Protein AF-A0A3S3LB77-F1 (afdb_monomer)

Secondary structure (DSSP, 8-state):
---B-HHHHHHTTT--HHHHHHHHT--HHHHHHHHTT----HHHHHHHHHHTTS-GGGGBSSPPSSHHHHHHS---HHHHHHHHHHHHHHHHHHHHHHHHHHHTTHHHHHHHHHHHTTSSSS-HHHHHHHHHHHHHHHHHHHHHHHHHHHHHTSTTHHHHHS-----HHHHHHHHHHHHHHHHHHHHHHHHHHHHHHHTTHHHHHHHHSPP-TTHHHHHHHHHHHHHHHHHHHHHHHHGGGHHHHHHHHHSTT-

Sequence (254 aa):
MNTTRIAELRSLRGWTQERLAEVSGVTVRTIQRLEAGNEVSLNTLARIGEALEVPVRELFVTVPDGDYGRSLSALDLAEVEGFSRAASVAWRRIALAVGMFTASPVPVVLLIAVADVGVIPVSVEVAVAVGVGLFLLICAGAGLCLVRASSHMAPYSAVRRHRLGADPA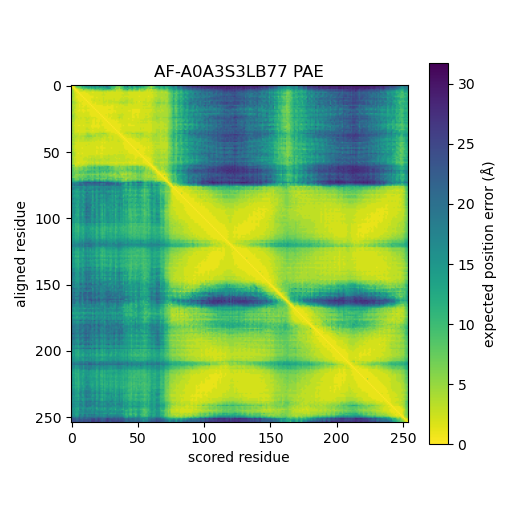AVQWVEHVKNAHARQRFASISLAVSVWVLSPLPLITAALLDPTPQQPLWIAAGAGFLLVAVAAGLFAVVRTASPAYVASKVARVG

Foldseek 3Di:
DFQFCLVVLCVVVVHDLVRLCVQLVHDSVVSVCVNVVHDDDPSSLQSSCLSSVAASVNRTPDQDDDPSSVVLLPVPLVVLVLLLVLLLQLLLLLLLLLLLLLLLQLQQLQLLLCQQLPVDVDHSVVSNVVSVVSSVVSNVVSVVSNVVSVVSCVVVVSLVRGLRQHDPVNLVVLVVVLVVCPVVLVVLLVVLVVLLVCLLVQLVVLVPDDDDSSSSNSNSVSVSSNSNSNSVSSSSNSSSCSSVVSSVSNVVND

Mean predicted aligned error: 9.82 Å

Radius of gyration: 26.9 Å; Cα contacts (8 Å, |Δi|>4): 346; chains: 1; bounding box: 65×37×75 Å

Organism: NCBI:txid993073

InterPro domains:
  IPR001387 Cro/C1-type, helix-turn-helix domain [PF01381] (6-59)
  IPR001387 Cro/C1-type, helix-turn-helix domain [PS50943] (6-59)
  IPR001387 Cro/C1-type, helix-turn-helix domain [SM00530] (5-59)
  IPR001387 Cro/C1-type, helix-turn-helix domain [cd00093] (5-59)
  IPR010982 Lambda repressor-like, DNA-binding domain superfamily [G3DSA:1.10.260.40] (3-63)
  IPR010982 Lambda repressor-like, DNA-binding domain superfamily [SSF47413] (4-66)

Structure (mmCIF, N/CA/C/O backbone):
data_AF-A0A3S3LB77-F1
#
_entry.id   AF-A0A3S3LB77-F1
#
loop_
_atom_site.group_PDB
_atom_site.id
_atom_site.type_symbol
_atom_site.label_atom_id
_atom_site.label_alt_id
_atom_site.label_comp_id
_atom_site.label_asym_id
_atom_site.label_entity_id
_atom_site.label_seq_id
_atom_site.pdbx_PDB_ins_code
_atom_site.Cartn_x
_atom_site.Cartn_y
_atom_site.Cartn_z
_atom_site.occupancy
_atom_site.B_iso_or_equiv
_atom_site.auth_seq_id
_atom_site.auth_comp_id
_atom_site.auth_asym_id
_atom_site.auth_atom_id
_atom_site.pdbx_PDB_model_num
ATOM 1 N N . MET A 1 1 ? -24.489 1.368 41.025 1.00 52.00 1 MET A N 1
ATOM 2 C CA . MET A 1 1 ? -24.867 0.370 39.999 1.00 52.00 1 MET A CA 1
ATOM 3 C C . MET A 1 1 ? -24.590 0.999 38.650 1.00 52.00 1 MET A C 1
ATOM 5 O O . MET A 1 1 ? -24.937 2.160 38.479 1.00 52.00 1 MET A O 1
ATOM 9 N N . ASN A 1 2 ? -23.932 0.285 37.740 1.00 62.97 2 ASN A N 1
ATOM 10 C CA . ASN A 1 2 ? -23.635 0.817 36.412 1.00 62.97 2 ASN A CA 1
ATOM 11 C C . ASN A 1 2 ? -24.907 0.798 35.564 1.00 62.97 2 ASN A C 1
ATOM 13 O O . ASN A 1 2 ? -25.464 -0.270 35.315 1.00 62.97 2 ASN A O 1
ATOM 17 N N . THR A 1 3 ? -25.376 1.965 35.135 1.00 75.56 3 THR A N 1
ATOM 18 C CA . THR A 1 3 ? -26.568 2.066 34.288 1.00 75.56 3 THR A CA 1
ATOM 19 C C . THR A 1 3 ? -26.172 1.756 32.845 1.00 75.56 3 THR A C 1
ATOM 21 O O . THR A 1 3 ? -25.455 2.536 32.216 1.00 75.56 3 THR A O 1
ATOM 24 N N . THR A 1 4 ? -26.597 0.605 32.317 1.00 83.06 4 THR A N 1
ATOM 25 C CA . THR A 1 4 ? -26.294 0.171 30.942 1.00 83.06 4 THR A CA 1
ATOM 26 C C . THR A 1 4 ? -27.451 0.464 29.984 1.00 83.06 4 THR A C 1
ATOM 28 O O . THR A 1 4 ? -28.612 0.515 30.381 1.00 83.06 4 THR A O 1
ATOM 31 N N . ARG A 1 5 ? -27.137 0.655 28.697 1.00 88.19 5 ARG A N 1
ATOM 32 C CA . ARG A 1 5 ? -28.096 0.878 27.595 1.00 88.19 5 ARG A CA 1
ATOM 33 C C . ARG A 1 5 ? -28.343 -0.371 26.752 1.00 88.19 5 ARG A C 1
ATOM 35 O O . ARG A 1 5 ? -29.005 -0.319 25.725 1.00 88.19 5 ARG A O 1
ATOM 42 N N . ILE A 1 6 ? -27.805 -1.517 27.152 1.00 91.56 6 ILE A N 1
ATOM 43 C CA . ILE A 1 6 ? -27.813 -2.735 26.326 1.00 91.56 6 ILE A CA 1
ATOM 44 C C . ILE A 1 6 ? -29.234 -3.233 26.065 1.00 91.56 6 ILE A C 1
ATOM 46 O O . ILE A 1 6 ? -29.557 -3.577 24.928 1.00 91.56 6 ILE A O 1
ATOM 50 N N . ALA A 1 7 ? -30.093 -3.200 27.088 1.00 91.50 7 ALA A N 1
ATOM 51 C CA . ALA A 1 7 ? -31.495 -3.581 26.958 1.00 91.50 7 ALA A CA 1
ATOM 52 C C . ALA A 1 7 ? -32.247 -2.667 25.971 1.00 91.50 7 ALA A C 1
ATOM 54 O O . ALA A 1 7 ? -33.021 -3.153 25.146 1.00 91.50 7 ALA A O 1
ATOM 55 N N . GLU A 1 8 ? -31.977 -1.360 26.008 1.00 92.00 8 GLU A N 1
ATOM 56 C CA . GLU A 1 8 ? -32.516 -0.368 25.068 1.00 92.00 8 GLU A CA 1
ATOM 57 C C . GLU A 1 8 ? -32.028 -0.659 23.638 1.00 92.00 8 GLU A C 1
ATOM 59 O O . GLU A 1 8 ? -32.832 -0.875 22.733 1.00 92.00 8 GLU A O 1
ATOM 64 N N . LEU A 1 9 ? -30.710 -0.766 23.446 1.00 91.75 9 LEU A N 1
ATOM 65 C CA . LEU A 1 9 ? -30.060 -0.959 22.146 1.00 91.75 9 LEU A CA 1
ATOM 66 C C . LEU A 1 9 ? -30.463 -2.260 21.444 1.00 91.75 9 LEU A C 1
ATOM 68 O O . LEU A 1 9 ? -30.611 -2.280 20.220 1.00 91.75 9 LEU A O 1
ATOM 72 N N . ARG A 1 10 ? -30.640 -3.357 22.192 1.00 95.00 10 ARG A N 1
ATOM 73 C CA . ARG A 1 10 ? -31.142 -4.611 21.611 1.00 95.00 10 ARG A CA 1
ATOM 74 C C . ARG A 1 10 ? -32.628 -4.509 21.269 1.00 95.00 10 ARG A C 1
ATOM 76 O O . ARG A 1 10 ? -33.042 -5.020 20.233 1.00 95.00 10 ARG A O 1
ATOM 83 N N . SER A 1 11 ? -33.419 -3.819 22.094 1.00 92.81 11 SER A N 1
ATOM 84 C CA . SER A 1 11 ? -34.863 -3.672 21.875 1.00 92.81 11 SER A CA 1
ATOM 85 C C . SER A 1 11 ? -35.155 -2.810 20.650 1.00 92.81 11 SER A C 1
ATOM 87 O O . SER A 1 11 ? -36.034 -3.160 19.869 1.00 92.81 11 SER A O 1
ATOM 89 N N . LEU A 1 12 ? -34.352 -1.768 20.403 1.00 91.19 12 LEU A N 1
ATOM 90 C CA . LEU A 1 12 ? -34.401 -0.971 19.170 1.00 91.19 12 LE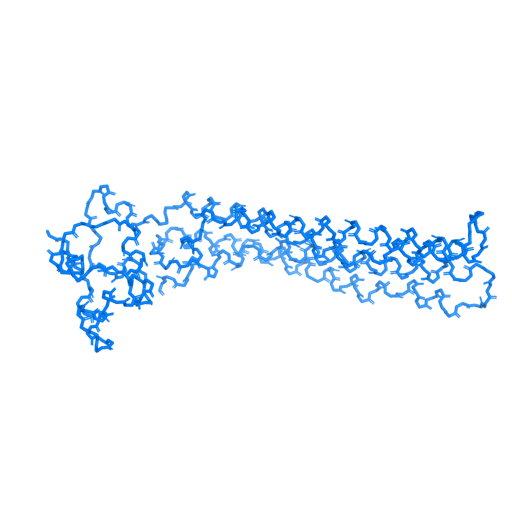U A CA 1
ATOM 91 C C . LEU A 1 12 ? -34.176 -1.810 17.900 1.00 91.19 12 LEU A C 1
ATOM 93 O O . LEU A 1 12 ? -34.644 -1.441 16.828 1.00 91.19 12 LEU A O 1
ATOM 97 N N . ARG A 1 13 ? -33.491 -2.953 18.018 1.00 93.06 13 ARG A N 1
ATOM 98 C CA . ARG A 1 13 ? -33.288 -3.921 16.929 1.00 93.06 13 ARG A CA 1
ATOM 99 C C . ARG A 1 13 ? -34.282 -5.084 16.932 1.00 93.06 13 ARG A C 1
ATOM 101 O O . ARG A 1 13 ? -34.169 -5.974 16.093 1.00 93.06 13 ARG A O 1
ATOM 108 N N . GLY A 1 14 ? -35.215 -5.123 17.882 1.00 94.38 14 GLY A N 1
ATOM 109 C CA . GLY A 1 14 ? -36.120 -6.257 18.075 1.00 94.38 14 GLY A CA 1
ATOM 110 C C . GLY A 1 14 ? -35.416 -7.535 18.550 1.00 94.38 14 GLY A C 1
ATOM 111 O O . GLY A 1 14 ? -35.877 -8.634 18.255 1.00 94.38 14 GLY A O 1
ATOM 112 N N . TRP A 1 15 ? -34.277 -7.424 19.240 1.00 97.12 15 TRP A N 1
ATOM 113 C CA . TRP A 1 15 ? -33.487 -8.576 19.686 1.00 97.12 15 TRP A CA 1
ATOM 114 C C . TRP A 1 15 ? -33.798 -8.986 21.130 1.00 97.12 15 TRP A C 1
ATOM 116 O O . TRP A 1 15 ? -33.867 -8.160 22.050 1.00 97.12 15 TRP A O 1
ATOM 126 N N . THR A 1 16 ? -33.904 -10.299 21.343 1.00 96.56 16 THR A N 1
ATOM 127 C CA . THR A 1 16 ? -33.942 -10.909 22.679 1.00 96.56 16 THR A CA 1
ATOM 128 C C . THR A 1 16 ? -32.532 -11.033 23.272 1.00 96.56 16 THR A C 1
ATOM 130 O O . THR A 1 16 ? -31.531 -10.806 22.584 1.00 96.56 16 THR A O 1
ATOM 133 N N . GLN A 1 17 ? -32.432 -11.394 24.556 1.00 97.00 17 GLN A N 1
ATOM 134 C CA . GLN A 1 17 ? -31.135 -11.655 25.194 1.00 97.00 17 GLN A CA 1
ATOM 135 C C . GLN A 1 17 ? -30.417 -12.842 24.533 1.00 97.00 17 GLN A C 1
ATOM 137 O O . GLN A 1 17 ? -29.206 -12.791 24.334 1.00 97.00 17 GLN A O 1
ATOM 142 N N . GLU A 1 18 ? -31.165 -13.875 24.139 1.00 96.88 18 GLU A N 1
ATOM 143 C CA . GLU A 1 18 ? -30.671 -15.055 23.424 1.00 96.88 18 GLU A CA 1
ATOM 144 C C . GLU A 1 18 ? -30.111 -14.665 22.063 1.00 96.88 18 GLU A C 1
ATOM 146 O O . GLU A 1 18 ? -29.005 -15.076 21.718 1.00 96.88 18 GLU A O 1
ATOM 151 N N . ARG A 1 19 ? -30.826 -13.808 21.322 1.00 96.50 19 ARG A N 1
ATOM 152 C CA . ARG A 1 19 ? -30.361 -13.350 20.013 1.00 96.50 19 ARG A CA 1
ATOM 153 C C . ARG A 1 19 ? -29.083 -12.528 20.125 1.00 96.50 19 ARG A C 1
ATOM 155 O O . ARG A 1 19 ? -28.157 -12.727 19.345 1.00 96.50 19 ARG A O 1
ATOM 162 N N . LEU A 1 20 ? -29.003 -11.625 21.102 1.00 96.25 20 LEU A N 1
ATOM 163 C CA . LEU A 1 20 ? -27.781 -10.857 21.332 1.00 96.25 20 LEU A CA 1
ATOM 164 C C . LEU A 1 20 ? -26.616 -11.769 21.744 1.00 96.25 20 LEU A C 1
ATOM 166 O O . LEU A 1 20 ? -25.502 -11.595 21.251 1.00 96.25 20 LEU A O 1
ATOM 170 N N . ALA A 1 21 ? -26.865 -12.746 22.618 1.00 96.69 21 ALA A N 1
ATOM 171 C CA . ALA A 1 21 ? -25.875 -13.732 23.042 1.00 96.69 21 ALA A CA 1
ATOM 172 C C . ALA A 1 21 ? -25.343 -14.552 21.856 1.00 96.69 21 ALA A C 1
ATOM 174 O O . ALA A 1 21 ? -24.132 -14.680 21.698 1.00 96.69 21 ALA A O 1
ATOM 175 N N . GLU A 1 22 ? -26.230 -15.022 20.979 1.00 95.38 22 GLU A N 1
ATOM 176 C CA . GLU A 1 22 ? -25.885 -15.745 19.753 1.00 95.38 22 GLU A CA 1
ATOM 177 C C . GLU A 1 22 ? -25.010 -14.893 18.819 1.00 95.38 22 GLU A C 1
ATOM 179 O O . GLU A 1 22 ? -23.909 -15.308 18.462 1.00 95.38 22 GLU A O 1
ATOM 184 N N . VAL A 1 23 ? -25.450 -13.675 18.476 1.00 93.12 23 VAL A N 1
ATOM 185 C CA . VAL A 1 23 ? -24.753 -12.801 17.511 1.00 93.12 23 VAL A CA 1
ATOM 186 C C . VAL A 1 23 ? -23.403 -12.318 18.047 1.00 93.12 23 VAL A C 1
ATOM 188 O O . VAL A 1 23 ? -22.419 -12.272 17.313 1.00 93.12 23 VAL A O 1
ATOM 191 N N . SER A 1 24 ? -23.323 -11.978 19.335 1.00 91.88 24 SER A N 1
ATOM 192 C CA . SER A 1 24 ? -22.056 -11.592 19.977 1.00 91.88 24 SER A CA 1
ATOM 193 C C . SER A 1 24 ? -21.172 -12.794 20.333 1.00 91.88 24 SER A C 1
ATOM 195 O O . SER A 1 24 ? -19.983 -12.628 20.618 1.00 91.88 24 SER A O 1
ATOM 197 N N . GLY A 1 25 ? -21.736 -14.007 20.325 1.00 92.88 25 GLY A N 1
ATOM 198 C CA . GLY A 1 25 ? -21.140 -15.265 20.772 1.00 92.88 25 GLY A CA 1
ATOM 199 C C . GLY A 1 25 ? -20.775 -15.300 22.266 1.00 92.88 25 GLY A C 1
ATOM 200 O O . GLY A 1 25 ? -19.838 -16.010 22.656 1.00 92.88 25 GLY A O 1
ATOM 201 N N . VAL A 1 26 ? -21.425 -14.486 23.100 1.00 94.25 26 VAL A N 1
ATOM 202 C CA . VAL A 1 26 ? -21.304 -14.562 24.566 1.00 94.25 26 VAL A CA 1
ATOM 203 C C . VAL A 1 26 ? -22.464 -15.371 25.148 1.00 94.25 26 VAL A C 1
ATOM 205 O O . VAL A 1 26 ? -23.418 -15.692 24.453 1.00 94.25 26 VAL A O 1
ATOM 208 N N . THR A 1 27 ? -22.409 -15.732 26.431 1.00 95.94 27 THR A N 1
ATOM 209 C CA . THR A 1 27 ? -23.518 -16.482 27.045 1.00 95.94 27 THR A CA 1
ATOM 210 C C . THR A 1 27 ? -24.691 -15.563 27.392 1.00 95.94 27 THR A C 1
ATOM 212 O O . THR A 1 27 ? -24.484 -14.405 27.760 1.00 95.94 27 THR A O 1
ATOM 215 N N . VAL A 1 28 ? -25.918 -16.095 27.382 1.00 96.19 28 VAL A N 1
ATOM 216 C CA . VAL A 1 28 ? -27.118 -15.368 27.848 1.00 96.19 28 VAL A CA 1
ATOM 217 C C . VAL A 1 28 ? -26.938 -14.872 29.287 1.00 96.19 28 VAL A C 1
ATOM 219 O O . VAL A 1 28 ? -27.251 -13.725 29.596 1.00 96.19 28 VAL A O 1
ATOM 222 N N . ARG A 1 29 ? -26.310 -15.684 30.152 1.00 94.81 29 ARG A N 1
ATOM 223 C CA . ARG A 1 29 ? -25.959 -15.301 31.530 1.00 94.81 29 ARG A CA 1
ATOM 224 C C . ARG A 1 29 ? -25.046 -14.073 31.573 1.00 94.81 29 ARG A C 1
ATOM 226 O O . ARG A 1 29 ? -25.168 -13.251 32.477 1.00 94.81 29 ARG A O 1
ATOM 233 N N . THR A 1 30 ? -24.128 -13.938 30.618 1.00 94.38 30 THR A N 1
ATOM 234 C CA . THR A 1 30 ? -23.259 -12.762 30.502 1.00 94.38 30 THR A CA 1
ATOM 235 C C . THR A 1 30 ? -24.063 -11.514 30.138 1.00 94.38 30 THR A C 1
ATOM 237 O O . THR A 1 30 ? -23.857 -10.480 30.768 1.00 94.38 30 THR A O 1
ATOM 240 N N . ILE A 1 31 ? -25.007 -11.620 29.193 1.00 95.38 31 ILE A N 1
ATOM 241 C CA . ILE A 1 31 ? -25.914 -10.518 28.826 1.00 95.38 31 ILE A CA 1
ATOM 242 C C . ILE A 1 31 ? -26.750 -10.087 30.034 1.00 95.38 31 ILE A C 1
ATOM 244 O O . ILE A 1 31 ? -26.758 -8.912 30.381 1.00 95.38 31 ILE A O 1
ATOM 248 N N . GLN A 1 32 ? -27.371 -11.036 30.735 1.00 94.25 32 GLN A N 1
ATOM 249 C CA . GLN A 1 32 ? -28.185 -10.766 31.926 1.00 94.25 32 GLN A CA 1
ATOM 250 C C . GLN A 1 32 ? -27.392 -10.083 33.039 1.00 94.25 32 GLN A C 1
ATOM 252 O O . GLN A 1 32 ? -27.851 -9.105 33.624 1.00 94.25 32 GLN A O 1
ATOM 257 N N . ARG A 1 33 ? -26.178 -10.572 33.326 1.00 93.31 33 ARG A N 1
ATOM 258 C CA . ARG A 1 33 ? -25.297 -9.953 34.325 1.00 93.31 33 ARG A CA 1
ATOM 259 C C . ARG A 1 33 ? -24.977 -8.509 33.965 1.00 93.31 33 ARG A C 1
ATOM 261 O O . ARG A 1 33 ? -24.971 -7.662 34.856 1.00 93.31 33 ARG A O 1
ATOM 268 N N . LEU A 1 34 ? -24.714 -8.248 32.691 1.00 89.88 34 LEU A N 1
ATOM 269 C CA . LEU A 1 34 ? -24.347 -6.928 32.210 1.00 89.88 34 LEU A CA 1
ATOM 270 C C . LEU A 1 34 ? -25.547 -5.962 32.177 1.00 89.88 34 LEU A C 1
ATOM 272 O O . LEU A 1 34 ? -25.411 -4.811 32.583 1.00 89.88 34 LEU A O 1
ATOM 276 N N . GLU A 1 35 ? -26.738 -6.431 31.790 1.00 91.94 35 GLU A N 1
ATOM 277 C CA . GLU A 1 35 ? -27.993 -5.665 31.909 1.00 91.94 35 GLU A CA 1
ATOM 278 C C . GLU A 1 35 ? -28.345 -5.366 33.376 1.00 91.94 35 GLU A C 1
ATOM 280 O O . GLU A 1 35 ? -28.878 -4.304 33.677 1.00 91.94 35 GLU A O 1
ATOM 285 N N . ALA A 1 36 ? -27.963 -6.246 34.307 1.00 88.69 36 ALA A N 1
ATOM 286 C CA . ALA A 1 36 ? -28.072 -6.014 35.749 1.00 88.69 36 ALA A CA 1
ATOM 287 C C . ALA A 1 36 ? -26.969 -5.092 36.324 1.00 88.69 36 ALA A C 1
ATOM 289 O O . ALA A 1 36 ? -26.909 -4.888 37.537 1.00 88.69 36 ALA A O 1
ATOM 290 N N . GLY A 1 37 ? -26.081 -4.548 35.483 1.00 84.69 37 GLY A N 1
ATOM 291 C CA . GLY A 1 37 ? -25.046 -3.588 35.878 1.00 84.69 37 GLY A CA 1
ATOM 292 C C . GLY A 1 37 ? -23.771 -4.202 36.465 1.00 84.69 37 GLY A C 1
ATOM 293 O O . GLY A 1 37 ? -22.968 -3.473 37.051 1.00 84.69 37 GLY A O 1
ATOM 294 N N . ASN A 1 38 ? -23.566 -5.517 36.322 1.00 86.94 38 ASN A N 1
ATOM 295 C CA . ASN A 1 38 ? -22.323 -6.167 36.739 1.00 86.94 38 ASN A CA 1
ATOM 296 C C . ASN A 1 38 ? -21.201 -5.928 35.727 1.00 86.94 38 ASN A C 1
ATOM 298 O O . ASN A 1 38 ? -21.421 -5.925 34.516 1.00 86.94 38 ASN A O 1
ATOM 302 N N . GLU A 1 39 ? -19.978 -5.842 36.236 1.00 84.12 39 GLU A N 1
ATOM 303 C CA . GLU A 1 39 ? -18.782 -5.730 35.412 1.00 84.12 39 GLU A CA 1
ATOM 304 C C . GLU A 1 39 ? -18.481 -7.042 34.675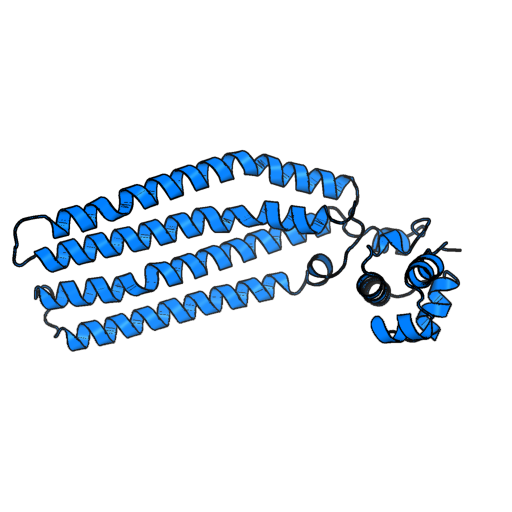 1.00 84.12 39 GLU A C 1
ATOM 306 O O . GLU A 1 39 ? -18.600 -8.153 35.210 1.00 84.12 39 GLU A O 1
ATOM 311 N N . VAL A 1 40 ? -18.072 -6.903 33.418 1.00 86.12 40 VAL A N 1
ATOM 312 C CA . VAL A 1 40 ? -17.572 -7.985 32.561 1.00 86.12 40 VAL A CA 1
ATOM 313 C C . VAL A 1 40 ? -16.272 -7.549 31.885 1.00 86.12 40 VAL A C 1
ATOM 315 O O . VAL A 1 40 ? -15.929 -6.368 31.873 1.00 86.12 40 VAL A O 1
ATOM 318 N N . SER A 1 41 ? -15.529 -8.489 31.301 1.00 82.19 41 SER A N 1
ATOM 319 C CA . SER A 1 41 ? -14.264 -8.156 30.638 1.00 82.19 41 SER A CA 1
ATOM 320 C C . SER A 1 41 ? -14.460 -7.212 29.443 1.00 82.19 41 SER A C 1
ATOM 322 O O . SER A 1 41 ? -15.462 -7.298 28.731 1.00 82.19 41 SER A O 1
ATOM 324 N N . LEU A 1 42 ? -13.459 -6.371 29.159 1.00 74.94 42 LEU A N 1
ATOM 325 C CA . LEU A 1 42 ? -13.457 -5.482 27.988 1.00 74.94 42 LEU A CA 1
ATOM 326 C C . LEU A 1 42 ? -13.682 -6.240 26.675 1.00 74.94 42 LEU A C 1
ATOM 328 O O . LEU A 1 42 ? -14.413 -5.774 25.814 1.00 74.94 42 LEU A O 1
ATOM 332 N N . ASN A 1 43 ? -13.116 -7.443 26.544 1.00 76.12 43 ASN A N 1
ATOM 333 C CA . ASN A 1 43 ? -13.333 -8.306 25.381 1.00 76.12 43 ASN A CA 1
ATOM 334 C C . ASN A 1 43 ? -14.823 -8.673 25.221 1.00 76.12 43 ASN A C 1
ATOM 336 O O . ASN A 1 43 ? -15.379 -8.588 24.131 1.00 76.12 43 ASN A O 1
ATOM 340 N N . THR A 1 44 ? -15.507 -8.993 26.321 1.00 86.25 44 THR A N 1
ATOM 341 C CA . THR A 1 44 ? -16.953 -9.265 26.306 1.00 86.25 44 THR A CA 1
ATOM 342 C C . THR A 1 44 ? -17.741 -8.043 25.834 1.00 86.25 44 THR A C 1
ATOM 344 O O . THR A 1 44 ? -18.595 -8.166 24.960 1.00 86.25 44 THR A O 1
ATOM 347 N N . LEU A 1 45 ? -17.429 -6.861 26.370 1.00 84.44 45 LEU A N 1
ATOM 348 C CA . LEU A 1 45 ? -18.074 -5.610 25.964 1.00 84.44 45 LEU A CA 1
ATOM 349 C C . LEU A 1 45 ? -17.820 -5.275 24.499 1.00 84.44 45 LEU A C 1
ATOM 351 O O . LEU A 1 45 ? -18.732 -4.854 23.798 1.00 84.44 45 LEU A O 1
ATOM 355 N N . ALA A 1 46 ? -16.601 -5.507 24.028 1.00 77.25 46 ALA A N 1
ATOM 356 C CA . ALA A 1 46 ? -16.197 -5.257 22.659 1.00 77.25 46 ALA A CA 1
ATOM 357 C C . ALA A 1 46 ? -16.982 -6.124 21.660 1.00 77.25 46 ALA A C 1
ATOM 359 O O . ALA A 1 46 ? -17.452 -5.617 20.642 1.00 77.25 46 ALA A O 1
ATOM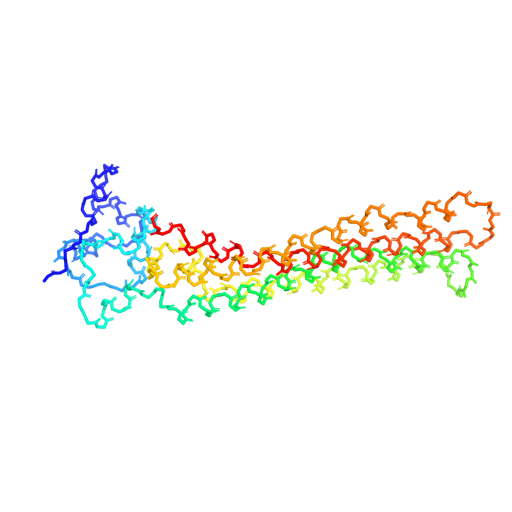 360 N N . ARG A 1 47 ? -17.203 -7.404 21.987 1.00 83.81 47 ARG A N 1
ATOM 361 C CA . ARG A 1 47 ? -18.039 -8.325 21.197 1.00 83.81 47 ARG A CA 1
ATOM 362 C C . ARG A 1 47 ? -19.514 -7.930 21.199 1.00 83.81 47 ARG A C 1
ATOM 364 O O . ARG A 1 47 ? -20.178 -8.027 20.172 1.00 83.81 47 ARG A O 1
ATOM 371 N N . ILE A 1 48 ? -20.028 -7.469 22.339 1.00 88.75 48 ILE A N 1
ATOM 372 C CA . ILE A 1 48 ? -21.412 -6.988 22.458 1.00 88.75 48 ILE A CA 1
ATOM 373 C C . ILE A 1 48 ? -21.601 -5.683 21.673 1.00 88.75 48 ILE A C 1
ATOM 375 O O . ILE A 1 48 ? -22.579 -5.558 20.943 1.00 88.75 48 ILE A O 1
ATOM 379 N N . GLY A 1 49 ? -20.660 -4.740 21.767 1.00 84.81 49 GLY A N 1
ATOM 380 C CA . GLY A 1 49 ? -20.667 -3.500 20.987 1.00 84.81 49 GLY A CA 1
ATOM 381 C C . GLY A 1 49 ? -20.528 -3.745 19.484 1.00 84.81 49 GLY A C 1
ATOM 382 O O . GLY A 1 49 ? -21.188 -3.076 18.698 1.00 84.81 49 GLY A O 1
ATOM 383 N N . GLU A 1 50 ? -19.739 -4.742 19.070 1.00 81.19 50 GLU A N 1
ATOM 384 C CA . GLU A 1 50 ? -19.639 -5.168 17.667 1.00 81.19 50 GLU A CA 1
ATOM 385 C C . GLU A 1 50 ? -20.962 -5.754 17.158 1.00 81.19 50 GLU A C 1
ATOM 387 O O . GLU A 1 50 ? -21.457 -5.312 16.124 1.00 81.19 50 GLU A O 1
ATOM 392 N N . ALA A 1 51 ? -21.583 -6.666 17.914 1.00 88.44 51 ALA A N 1
ATOM 393 C CA . ALA A 1 51 ? -22.894 -7.226 17.580 1.00 88.44 51 ALA A CA 1
ATOM 394 C C . ALA A 1 51 ? -23.987 -6.151 17.516 1.00 88.44 51 ALA A C 1
ATOM 396 O O . ALA A 1 51 ? -24.829 -6.163 16.624 1.00 88.44 51 ALA A O 1
ATOM 397 N N . LEU A 1 52 ? -23.966 -5.205 18.455 1.00 86.56 52 LEU A N 1
ATOM 398 C CA . LEU A 1 52 ? -24.878 -4.067 18.489 1.00 86.56 52 LEU A CA 1
ATOM 399 C C . LEU A 1 52 ? -24.389 -2.893 17.640 1.00 86.56 52 LEU A C 1
ATOM 401 O O . LEU A 1 52 ? -24.956 -1.816 17.768 1.00 86.56 52 LEU A O 1
ATOM 405 N N . GLU A 1 53 ? -23.360 -3.047 16.811 1.00 81.06 53 GLU A N 1
ATOM 406 C CA . GLU A 1 53 ? -22.788 -1.993 15.969 1.00 81.06 53 GLU A CA 1
ATOM 407 C C . GLU A 1 53 ? -22.741 -0.600 16.632 1.00 81.06 53 GLU A C 1
ATOM 409 O O . GLU A 1 53 ? -23.079 0.405 16.009 1.00 81.06 53 GLU A O 1
ATOM 414 N N . VAL A 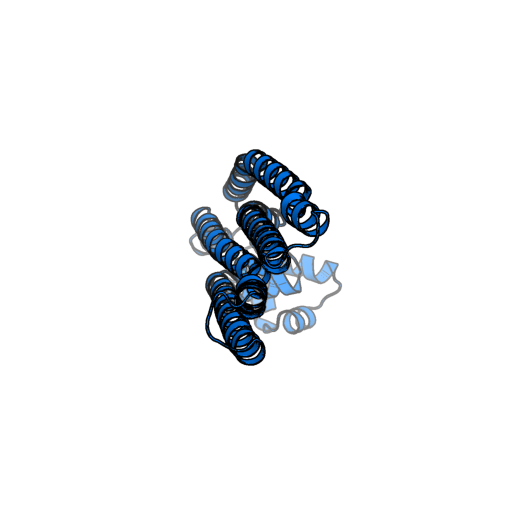1 54 ? -22.358 -0.525 17.904 1.00 75.25 54 VAL A N 1
ATOM 415 C CA . VAL A 1 54 ? -22.243 0.726 18.664 1.00 75.25 54 VAL A CA 1
ATOM 416 C C . VAL A 1 54 ? -20.925 0.755 19.425 1.00 75.25 54 VAL A C 1
ATOM 418 O O . VAL A 1 54 ? -20.341 -0.297 19.710 1.00 75.25 54 VAL A O 1
ATOM 421 N N . PRO A 1 55 ? -20.423 1.948 19.764 1.00 70.88 55 PRO A N 1
ATOM 422 C CA . PRO A 1 55 ? -19.290 2.071 20.645 1.00 70.88 55 PRO A CA 1
ATOM 423 C C . PRO A 1 55 ? -19.490 1.412 22.009 1.00 70.88 55 PRO A C 1
ATOM 425 O O . PRO A 1 55 ? -20.569 1.504 22.583 1.00 70.88 55 PRO A O 1
ATOM 428 N N . VAL A 1 56 ? -18.433 0.830 22.588 1.00 77.31 56 VAL A N 1
ATOM 429 C CA . VAL A 1 56 ? -18.482 0.269 23.956 1.00 77.31 56 VAL A CA 1
ATOM 430 C C . VAL A 1 56 ? -18.936 1.323 24.970 1.00 77.31 56 VAL A C 1
ATOM 432 O O . VAL A 1 56 ? -19.727 1.014 25.854 1.00 77.31 56 VAL A O 1
ATOM 435 N N . ARG A 1 57 ? -18.519 2.584 24.792 1.00 73.62 57 ARG A N 1
ATOM 436 C CA . ARG A 1 57 ? -19.010 3.738 25.563 1.00 73.62 57 ARG A CA 1
ATOM 437 C C . ARG A 1 57 ? -20.534 3.856 25.535 1.00 73.62 57 ARG A C 1
ATOM 439 O O . ARG A 1 57 ? -21.133 4.136 26.563 1.00 73.62 57 ARG A O 1
ATOM 446 N N . GLU A 1 58 ? -21.157 3.653 24.377 1.00 77.19 58 GLU A N 1
ATOM 447 C CA . GLU A 1 58 ? -22.608 3.793 24.218 1.00 77.19 58 GLU A CA 1
ATOM 448 C C . GLU A 1 58 ? -23.395 2.651 24.863 1.00 77.19 58 GLU A C 1
ATOM 450 O O . GLU A 1 58 ? -24.603 2.779 25.049 1.00 77.19 58 GLU A O 1
ATOM 455 N N . LEU A 1 59 ? -22.728 1.561 25.265 1.00 83.94 59 LEU A N 1
ATOM 456 C CA . LEU A 1 59 ? -23.348 0.507 26.069 1.00 83.94 59 LEU A CA 1
ATOM 457 C C . LEU A 1 59 ? -23.668 0.976 27.496 1.00 83.94 59 LEU A C 1
ATOM 459 O O . LEU A 1 59 ? -24.422 0.298 28.195 1.00 83.94 59 LEU A O 1
ATOM 463 N N . PHE A 1 60 ? -23.129 2.118 27.930 1.00 83.44 60 PHE A N 1
ATOM 464 C CA . PHE A 1 60 ? -23.316 2.685 29.262 1.00 83.44 60 PHE A CA 1
ATOM 465 C C . PHE A 1 60 ? -24.002 4.056 29.178 1.00 83.44 60 PHE A C 1
ATOM 467 O O . PHE A 1 60 ? -23.715 4.856 28.291 1.00 83.44 60 PHE A O 1
ATOM 474 N N . VAL A 1 61 ? -24.923 4.332 30.104 1.0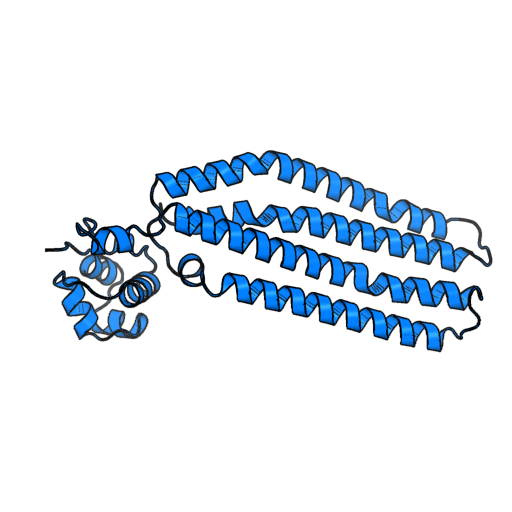0 78.81 61 VAL A N 1
ATOM 475 C CA . VAL A 1 61 ? -25.532 5.666 30.277 1.00 78.81 61 VAL A CA 1
ATOM 476 C C . VAL A 1 61 ? -24.528 6.606 30.938 1.00 78.81 61 VAL A C 1
ATOM 478 O O . VAL A 1 61 ? -24.353 7.745 30.518 1.00 78.81 61 VAL A O 1
ATOM 481 N N . THR A 1 62 ? -23.842 6.102 31.959 1.00 72.19 62 THR A N 1
ATOM 482 C CA . THR A 1 62 ? -22.762 6.774 32.680 1.00 72.19 62 THR A CA 1
ATOM 483 C C . THR A 1 62 ? -21.586 5.817 32.740 1.00 72.19 62 THR A C 1
ATOM 485 O O . THR A 1 62 ? -21.768 4.647 33.089 1.00 72.19 62 THR A O 1
ATOM 488 N N . VAL A 1 63 ? -20.390 6.294 32.389 1.00 68.56 63 VAL A N 1
ATOM 489 C CA . VAL A 1 63 ? -19.177 5.483 32.521 1.00 68.56 63 VAL A CA 1
ATOM 490 C C . VAL A 1 63 ? -19.011 5.123 34.006 1.00 68.56 63 VAL A C 1
ATOM 492 O O . VAL A 1 63 ? -19.132 6.019 34.839 1.00 68.56 63 VAL A O 1
ATOM 495 N N . PRO A 1 64 ? -18.800 3.838 34.348 1.00 70.19 64 PRO A N 1
ATOM 496 C CA . PRO A 1 64 ? -18.517 3.407 35.717 1.00 70.19 64 PRO A CA 1
ATOM 497 C C . PRO A 1 64 ? -17.382 4.224 36.344 1.00 70.19 64 PRO A C 1
ATOM 499 O O . PRO A 1 64 ? -16.448 4.581 35.639 1.00 70.19 64 PRO A O 1
ATOM 502 N N . ASP A 1 65 ? -17.410 4.492 37.646 1.00 68.56 65 ASP A N 1
ATOM 503 C CA . ASP A 1 65 ? -16.278 5.142 38.322 1.00 68.56 65 ASP A CA 1
ATOM 504 C C . ASP A 1 65 ? -15.130 4.145 38.595 1.00 68.56 65 ASP A C 1
ATOM 506 O O . ASP A 1 65 ? -15.320 2.928 38.626 1.00 68.56 65 ASP A O 1
ATOM 510 N N . GLY A 1 66 ? -13.913 4.655 38.812 1.00 74.88 66 GLY A N 1
ATOM 511 C CA . GLY A 1 66 ? -12.744 3.848 39.193 1.00 74.88 66 GLY A CA 1
ATOM 512 C C . GLY A 1 66 ? -11.964 3.229 38.022 1.00 74.88 66 GLY A C 1
ATOM 513 O O . GLY A 1 66 ? -12.027 3.694 36.883 1.00 74.88 66 GLY A O 1
ATOM 514 N N . ASP A 1 67 ? -11.173 2.189 38.307 1.00 66.12 67 ASP A N 1
ATOM 515 C CA . ASP A 1 67 ? -10.294 1.534 37.318 1.00 66.12 67 ASP A CA 1
ATOM 516 C C . ASP A 1 67 ? -11.061 0.903 36.154 1.00 66.12 67 ASP A C 1
ATOM 518 O O . ASP A 1 67 ? -10.582 0.903 35.016 1.00 66.12 67 ASP A O 1
ATOM 522 N N . TYR A 1 68 ? -12.280 0.427 36.415 1.00 69.56 68 TYR A N 1
ATOM 523 C CA . TYR A 1 68 ? -13.156 -0.129 35.392 1.00 69.56 68 TYR A CA 1
ATOM 524 C C . TYR A 1 68 ? -13.614 0.950 34.400 1.00 69.56 68 TYR A C 1
ATOM 526 O O . TYR A 1 68 ? -13.490 0.769 33.191 1.00 69.56 68 TYR A O 1
ATOM 534 N N . GLY A 1 69 ? -14.022 2.121 34.896 1.00 66.25 69 GLY A N 1
ATOM 535 C CA . GLY A 1 69 ? -14.331 3.300 34.086 1.00 66.25 69 GLY A CA 1
ATOM 536 C C . GLY A 1 69 ? -13.184 3.797 33.230 1.00 66.25 69 GLY A C 1
ATOM 537 O O . GLY A 1 69 ? -13.341 4.008 32.029 1.00 66.25 69 GLY A O 1
ATOM 538 N N . ARG A 1 70 ? -12.001 3.928 33.841 1.00 63.72 70 ARG A N 1
ATOM 539 C CA . ARG A 1 70 ? -10.770 4.307 33.130 1.00 63.72 70 ARG A CA 1
ATOM 540 C C . ARG A 1 70 ? -10.453 3.341 31.991 1.00 63.72 70 ARG A C 1
ATOM 542 O O . ARG A 1 70 ? -10.065 3.777 30.914 1.00 63.72 70 ARG A O 1
ATOM 549 N N . SER A 1 71 ? -10.696 2.052 32.206 1.00 62.38 71 SER A N 1
ATOM 550 C CA . SER A 1 71 ? -10.511 1.003 31.200 1.00 62.38 71 SER A CA 1
ATOM 551 C C . SER A 1 71 ? -11.570 1.022 30.085 1.00 62.38 71 SER A C 1
ATOM 553 O O . SER A 1 71 ? -11.316 0.518 28.996 1.00 62.38 71 SER A O 1
ATOM 555 N N . LEU A 1 72 ? -12.757 1.591 30.328 1.00 61.00 72 LEU A N 1
ATOM 556 C CA . LEU A 1 72 ? -13.838 1.741 29.339 1.00 61.00 72 LEU A CA 1
ATOM 557 C C . LEU A 1 72 ? -13.707 3.006 28.490 1.00 61.00 72 LEU A C 1
ATOM 559 O O . LEU A 1 72 ? -14.085 3.001 27.318 1.00 61.00 72 LEU A O 1
ATOM 563 N N . SER A 1 73 ? -13.150 4.063 29.077 1.00 56.75 73 SER A N 1
ATOM 564 C CA . SER A 1 73 ? -12.740 5.293 28.389 1.00 56.75 73 SER A CA 1
ATOM 565 C C . SER A 1 73 ? -11.415 5.135 27.634 1.00 56.75 73 SER A C 1
ATOM 567 O O . SER A 1 73 ? -10.963 6.072 26.981 1.00 56.75 73 SER A O 1
ATOM 569 N N . ALA A 1 74 ? -10.792 3.954 27.707 1.00 52.91 74 ALA A N 1
ATOM 570 C CA . ALA A 1 74 ? -9.519 3.639 27.076 1.00 52.91 74 ALA A CA 1
ATOM 571 C C . ALA A 1 74 ? -9.669 3.422 25.557 1.00 52.91 74 ALA A C 1
ATOM 573 O O . ALA A 1 74 ? -9.611 2.315 25.034 1.00 52.91 74 ALA A O 1
ATOM 574 N N . LEU A 1 75 ? -9.876 4.519 24.839 1.00 59.03 75 LEU A N 1
ATOM 575 C CA . LEU A 1 75 ? -8.828 4.959 23.931 1.00 59.03 75 LEU A CA 1
ATOM 576 C C . LEU A 1 75 ? -8.200 6.188 24.588 1.00 59.03 75 LEU A C 1
ATOM 578 O O . LEU A 1 75 ? -8.479 7.322 24.197 1.00 59.03 75 LEU A O 1
ATOM 582 N N . ASP A 1 76 ? -7.405 5.952 25.634 1.00 65.81 76 ASP A N 1
ATOM 583 C CA . ASP A 1 76 ? -6.580 7.000 26.233 1.00 65.81 76 ASP A CA 1
ATOM 584 C C . ASP A 1 76 ? -5.682 7.579 25.130 1.00 65.81 76 ASP A C 1
ATOM 586 O O . ASP A 1 76 ? -5.318 6.884 24.171 1.00 65.81 76 ASP A O 1
ATOM 590 N N . LEU A 1 77 ? -5.322 8.854 25.240 1.00 68.75 77 LEU A N 1
ATOM 591 C CA . LEU A 1 77 ? -4.477 9.537 24.265 1.00 68.75 77 LEU A CA 1
ATOM 592 C C . LEU A 1 77 ? -3.213 8.715 23.957 1.00 68.75 77 LEU A C 1
ATOM 594 O O . LEU A 1 77 ? -2.831 8.584 22.795 1.00 68.75 77 LEU A O 1
ATOM 598 N N . ALA A 1 78 ? -2.631 8.071 24.973 1.00 74.19 78 ALA A N 1
ATOM 599 C CA . ALA A 1 78 ? -1.489 7.170 24.833 1.00 74.19 78 ALA A CA 1
ATOM 600 C C . ALA A 1 78 ? -1.752 5.963 23.905 1.00 74.19 78 ALA A C 1
ATOM 602 O O . ALA A 1 78 ? -0.875 5.567 23.131 1.00 74.19 78 ALA A O 1
ATOM 603 N N . GLU A 1 79 ? -2.953 5.382 23.934 1.00 74.62 79 GLU A N 1
ATOM 604 C CA . GLU A 1 79 ? -3.331 4.265 23.063 1.00 74.62 79 GLU A CA 1
ATOM 605 C C . GLU A 1 79 ? -3.557 4.730 21.621 1.00 74.62 79 GLU A C 1
ATOM 607 O O . GLU A 1 79 ? -3.086 4.085 20.679 1.00 74.62 79 GLU A O 1
ATOM 612 N N . VAL A 1 80 ? -4.203 5.886 21.435 1.00 77.75 80 VAL A N 1
ATOM 613 C CA . VAL A 1 80 ? -4.395 6.501 20.112 1.00 77.75 80 VAL A CA 1
ATOM 614 C C . VAL A 1 80 ? -3.061 6.913 19.492 1.00 77.75 80 VAL A C 1
ATOM 616 O O . VAL A 1 80 ? -2.835 6.686 18.300 1.00 77.75 80 VAL A O 1
ATOM 619 N N . GLU A 1 81 ? -2.138 7.444 20.291 1.00 82.50 81 GLU A N 1
ATOM 620 C CA . GLU A 1 81 ? -0.764 7.703 19.870 1.00 82.50 81 GLU A CA 1
ATOM 621 C C . GLU A 1 81 ? -0.037 6.413 19.474 1.00 82.50 81 GLU A C 1
ATOM 623 O O . GLU A 1 81 ? 0.596 6.363 18.414 1.00 82.50 81 GLU A O 1
ATOM 628 N N . GLY A 1 82 ? -0.151 5.355 20.283 1.00 84.25 82 GLY A N 1
ATOM 629 C CA . GLY A 1 82 ? 0.417 4.038 19.988 1.00 84.25 82 GLY A CA 1
ATOM 630 C C . GLY A 1 82 ? -0.107 3.466 18.670 1.00 84.25 82 GLY A C 1
ATOM 631 O O . GLY A 1 82 ? 0.676 3.058 17.804 1.00 84.25 82 GLY A O 1
ATOM 632 N N . PHE A 1 83 ? -1.422 3.531 18.462 1.00 83.69 83 PHE A N 1
ATOM 633 C CA . PHE A 1 83 ? -2.067 3.137 17.215 1.00 83.69 83 PHE A CA 1
ATOM 634 C C . PHE A 1 83 ? -1.611 4.000 16.033 1.00 83.69 83 PHE A C 1
ATOM 636 O O . PHE A 1 83 ? -1.280 3.458 14.979 1.00 83.69 83 PHE A O 1
ATOM 643 N N . SER A 1 84 ? -1.528 5.323 16.194 1.00 85.75 84 SER A N 1
ATOM 644 C CA . SER A 1 84 ? -1.063 6.244 15.150 1.00 85.75 84 SER A CA 1
ATOM 645 C C . SER A 1 84 ? 0.382 5.956 14.724 1.00 85.75 84 SER A C 1
ATOM 647 O O . SER A 1 84 ? 0.693 5.916 13.526 1.00 85.75 84 SER A O 1
ATOM 649 N N . ARG A 1 85 ? 1.271 5.657 15.683 1.00 88.44 85 ARG A N 1
ATOM 650 C CA . ARG A 1 85 ? 2.656 5.235 15.406 1.00 88.44 85 ARG A CA 1
ATOM 651 C C . ARG A 1 85 ? 2.691 3.897 14.667 1.00 88.44 85 ARG A C 1
ATOM 653 O O . ARG A 1 85 ? 3.357 3.791 13.635 1.00 88.44 85 ARG A O 1
ATOM 660 N N . ALA A 1 86 ? 1.943 2.899 15.139 1.00 88.12 86 ALA A N 1
ATOM 661 C CA . ALA A 1 86 ? 1.865 1.588 14.496 1.00 88.12 86 ALA A CA 1
ATOM 662 C C . ALA A 1 86 ? 1.297 1.676 13.068 1.00 88.12 86 ALA A C 1
ATOM 664 O O . ALA A 1 86 ? 1.859 1.092 12.137 1.00 88.12 86 ALA A O 1
ATOM 665 N N . ALA A 1 87 ? 0.237 2.466 12.874 1.00 88.44 87 ALA A N 1
ATOM 666 C CA . ALA A 1 87 ? -0.353 2.744 11.571 1.00 88.44 87 ALA A CA 1
ATOM 667 C C . ALA A 1 87 ? 0.662 3.414 10.642 1.00 88.44 87 ALA A C 1
ATOM 669 O O . ALA A 1 87 ? 0.833 2.975 9.508 1.00 88.44 87 ALA A O 1
ATOM 670 N N . SER A 1 88 ? 1.405 4.409 11.127 1.00 90.12 88 SER A N 1
ATOM 671 C CA . SER A 1 88 ? 2.416 5.110 10.331 1.00 90.12 88 SER A CA 1
ATOM 672 C C . SER A 1 88 ? 3.543 4.181 9.871 1.00 90.12 88 SER A C 1
ATOM 674 O O . SER A 1 88 ? 3.940 4.224 8.706 1.00 90.12 88 SER A O 1
ATOM 676 N N . VAL A 1 89 ? 4.019 3.280 10.736 1.00 91.44 89 VAL A N 1
ATOM 677 C CA . VAL A 1 89 ? 5.011 2.255 10.361 1.00 91.44 89 VAL A CA 1
ATOM 678 C C . VAL A 1 89 ? 4.447 1.293 9.316 1.00 91.44 89 VAL A C 1
ATOM 680 O O . VAL A 1 89 ? 5.113 1.003 8.319 1.00 91.44 89 VAL A O 1
ATOM 683 N N . ALA A 1 90 ? 3.221 0.815 9.510 1.00 91.62 90 ALA A N 1
ATOM 684 C CA . ALA A 1 90 ? 2.595 -0.129 8.597 1.00 91.62 90 ALA A CA 1
ATOM 685 C C . ALA A 1 90 ? 2.301 0.500 7.222 1.00 91.62 90 ALA A C 1
ATOM 687 O O . ALA A 1 90 ? 2.646 -0.092 6.203 1.00 91.62 90 ALA A O 1
ATOM 688 N N . TRP A 1 91 ? 1.784 1.731 7.166 1.00 92.25 91 TRP A N 1
ATOM 689 C CA . TRP A 1 91 ? 1.581 2.468 5.912 1.00 92.25 91 TRP A CA 1
ATOM 690 C C . TRP A 1 91 ? 2.892 2.759 5.177 1.00 92.25 91 TRP A C 1
ATOM 692 O O . TRP A 1 91 ? 2.920 2.679 3.952 1.00 92.25 91 TRP A O 1
ATOM 702 N N . ARG A 1 92 ? 4.004 3.020 5.883 1.00 93.38 92 ARG A N 1
ATOM 703 C CA . ARG A 1 92 ? 5.332 3.120 5.245 1.00 93.38 92 ARG A CA 1
ATOM 704 C C . ARG A 1 92 ? 5.776 1.797 4.618 1.00 93.38 92 ARG A C 1
ATOM 706 O O . ARG A 1 92 ? 6.367 1.814 3.543 1.00 93.38 92 ARG A O 1
ATOM 713 N N . ARG A 1 93 ? 5.486 0.658 5.254 1.00 93.94 93 ARG A N 1
ATOM 714 C CA . ARG A 1 93 ? 5.780 -0.675 4.695 1.00 93.94 93 ARG A CA 1
ATOM 715 C C . ARG A 1 93 ? 4.893 -1.012 3.497 1.00 93.94 93 ARG A C 1
ATOM 717 O O . ARG A 1 93 ? 5.399 -1.554 2.522 1.00 93.94 93 ARG A O 1
ATOM 724 N N . ILE A 1 94 ? 3.613 -0.642 3.541 1.00 94.69 94 ILE A N 1
ATOM 725 C CA . ILE A 1 94 ? 2.696 -0.761 2.396 1.00 94.69 94 ILE A CA 1
ATOM 726 C C . ILE A 1 94 ? 3.198 0.104 1.235 1.00 94.69 94 ILE A C 1
ATOM 728 O O . ILE A 1 94 ? 3.320 -0.387 0.119 1.00 94.69 94 ILE A O 1
ATOM 732 N N . ALA A 1 95 ? 3.563 1.360 1.504 1.00 95.50 95 ALA A N 1
ATOM 733 C CA . ALA A 1 95 ? 4.128 2.267 0.509 1.00 95.50 95 ALA A CA 1
ATOM 734 C C . ALA A 1 95 ? 5.400 1.691 -0.136 1.00 95.50 95 ALA A C 1
ATOM 736 O O . ALA A 1 95 ? 5.545 1.737 -1.355 1.00 95.50 95 ALA A O 1
ATOM 737 N N . LEU A 1 96 ? 6.302 1.116 0.672 1.00 96.81 96 LEU A N 1
ATOM 738 C CA . LEU A 1 96 ? 7.517 0.463 0.183 1.00 96.81 96 LEU A CA 1
ATOM 739 C C . LEU A 1 96 ? 7.189 -0.739 -0.712 1.00 96.81 96 LEU A C 1
ATOM 741 O O . LEU A 1 96 ? 7.747 -0.848 -1.797 1.00 96.81 96 LEU A O 1
ATOM 745 N N . ALA A 1 97 ? 6.261 -1.603 -0.292 1.00 97.44 97 ALA A N 1
ATOM 746 C CA . ALA A 1 97 ? 5.848 -2.763 -1.077 1.00 97.44 97 ALA A CA 1
ATOM 747 C C . ALA A 1 97 ? 5.247 -2.361 -2.432 1.00 97.44 97 ALA A C 1
ATOM 749 O O . ALA A 1 97 ? 5.632 -2.910 -3.460 1.00 97.44 97 ALA A O 1
ATOM 750 N N . VAL A 1 98 ? 4.353 -1.367 -2.451 1.00 97.44 98 VAL A N 1
ATOM 751 C CA . VAL A 1 98 ? 3.755 -0.838 -3.689 1.00 97.44 98 VAL A CA 1
ATOM 752 C C . VAL A 1 98 ? 4.829 -0.264 -4.618 1.00 97.44 98 VAL A C 1
ATOM 754 O O . VAL A 1 98 ? 4.820 -0.546 -5.818 1.00 97.44 98 VAL A O 1
ATOM 757 N N . GLY A 1 99 ? 5.787 0.491 -4.070 1.00 97.56 99 GLY A N 1
ATOM 758 C CA . GLY A 1 99 ? 6.924 1.007 -4.834 1.00 97.56 99 GLY A CA 1
ATOM 759 C C . GLY A 1 99 ? 7.787 -0.111 -5.427 1.00 97.56 99 GLY A C 1
ATOM 760 O O . GLY A 1 99 ? 8.095 -0.079 -6.615 1.00 97.56 99 GLY A O 1
ATOM 761 N N . MET A 1 100 ? 8.112 -1.137 -4.635 1.00 97.75 100 MET A N 1
ATOM 762 C CA . MET A 1 100 ? 8.879 -2.301 -5.090 1.00 97.75 100 MET A CA 1
ATOM 763 C C . MET A 1 100 ? 8.159 -3.077 -6.198 1.00 97.75 100 MET A C 1
ATOM 765 O O . MET A 1 100 ? 8.790 -3.399 -7.198 1.00 97.75 100 MET A O 1
ATOM 769 N N . PHE A 1 101 ? 6.851 -3.334 -6.073 1.00 98.31 101 PHE A N 1
ATOM 770 C CA . PHE A 1 101 ? 6.077 -3.983 -7.138 1.00 98.31 101 PHE A CA 1
ATOM 771 C C . PHE A 1 101 ? 6.092 -3.167 -8.431 1.00 98.31 101 PHE A C 1
ATOM 773 O O . PHE A 1 101 ? 6.314 -3.722 -9.503 1.00 98.31 101 PHE A O 1
ATOM 780 N N . THR A 1 102 ? 5.930 -1.850 -8.330 1.00 98.06 102 THR A N 1
ATOM 781 C CA . THR A 1 102 ? 5.922 -0.954 -9.495 1.00 98.06 102 THR A CA 1
ATOM 782 C C . THR A 1 102 ? 7.288 -0.898 -10.187 1.00 98.06 102 THR A C 1
ATOM 784 O O . THR A 1 102 ? 7.362 -0.916 -11.410 1.00 98.06 102 THR A O 1
ATOM 787 N N . ALA A 1 103 ? 8.379 -0.872 -9.415 1.00 97.75 103 ALA A N 1
ATOM 788 C CA . ALA A 1 103 ? 9.745 -0.849 -9.941 1.00 97.75 103 ALA A CA 1
ATOM 789 C C . ALA A 1 103 ? 10.283 -2.242 -10.327 1.00 97.75 103 ALA A C 1
ATOM 791 O O . ALA A 1 103 ? 11.341 -2.339 -10.946 1.00 97.75 103 ALA A O 1
ATOM 792 N N . SER A 1 104 ? 9.583 -3.324 -9.978 1.00 98.19 104 SER A N 1
ATOM 793 C CA . SER A 1 104 ? 10.055 -4.697 -10.196 1.00 98.19 104 SER A CA 1
ATOM 794 C C . SER A 1 104 ? 10.373 -5.063 -11.655 1.00 98.19 104 SER A C 1
ATOM 796 O O . SER A 1 104 ? 11.294 -5.857 -11.840 1.00 98.19 104 SER A O 1
ATOM 798 N N . PRO A 1 105 ? 9.719 -4.511 -12.700 1.00 98.31 105 PRO A N 1
ATOM 799 C CA . PRO A 1 105 ? 10.076 -4.828 -14.086 1.00 98.31 105 PRO A CA 1
ATOM 800 C C . PRO A 1 105 ? 11.360 -4.138 -14.570 1.00 98.31 105 PRO A C 1
ATOM 802 O O . PRO A 1 105 ? 11.896 -4.520 -15.607 1.00 98.31 105 PRO A O 1
ATOM 805 N N . VAL A 1 106 ? 11.870 -3.132 -13.847 1.00 98.31 106 VAL A N 1
ATOM 806 C CA . VAL A 1 106 ? 13.020 -2.315 -14.278 1.00 98.31 106 VAL A CA 1
ATOM 807 C C . VAL A 1 106 ? 14.264 -3.161 -14.585 1.00 98.31 106 VAL A C 1
ATOM 809 O O . VAL A 1 106 ? 14.825 -2.984 -15.666 1.00 98.31 106 VAL A O 1
ATOM 812 N N . PRO A 1 107 ? 14.693 -4.115 -13.731 1.00 98.06 107 PRO A N 1
ATOM 813 C CA . PRO A 1 107 ? 15.847 -4.956 -14.039 1.00 98.06 107 PRO A CA 1
ATOM 814 C C . PRO A 1 107 ? 15.634 -5.817 -15.285 1.00 98.06 107 PRO A C 1
ATOM 816 O O . PRO A 1 107 ? 16.575 -6.001 -16.046 1.00 98.06 107 PRO A O 1
ATOM 819 N N . VAL A 1 108 ? 14.411 -6.309 -15.521 1.00 98.12 108 VAL A N 1
ATOM 820 C CA . VAL A 1 108 ? 14.076 -7.115 -16.709 1.00 98.12 108 VAL A CA 1
ATOM 821 C C . VAL A 1 108 ? 14.288 -6.285 -17.971 1.00 98.12 108 VAL A C 1
ATOM 823 O O . VAL A 1 108 ? 15.035 -6.684 -18.858 1.00 98.12 108 VAL A O 1
ATOM 826 N N . VAL A 1 109 ? 13.667 -5.104 -18.022 1.00 97.88 109 VAL A N 1
ATOM 827 C CA . VAL A 1 109 ? 13.708 -4.211 -19.187 1.00 97.88 109 VAL A CA 1
ATOM 828 C C . VAL A 1 109 ? 15.136 -3.747 -19.478 1.00 97.88 109 VAL A C 1
ATOM 830 O O . VAL A 1 109 ? 15.568 -3.768 -20.629 1.00 97.88 109 VAL A O 1
ATOM 833 N N . LEU A 1 110 ? 15.893 -3.374 -18.442 1.00 97.88 110 LEU A N 1
ATOM 834 C CA . LEU A 1 110 ? 17.272 -2.917 -18.604 1.00 97.88 110 LEU A CA 1
ATOM 835 C C . LEU A 1 110 ? 18.216 -4.047 -19.026 1.00 97.88 110 LEU A C 1
ATOM 837 O O . LEU A 1 110 ? 19.020 -3.843 -19.929 1.00 97.88 110 LEU A O 1
ATOM 841 N N . LEU A 1 111 ? 18.125 -5.234 -18.417 1.00 97.69 111 LEU A N 1
ATOM 842 C CA . LEU A 1 111 ? 19.009 -6.352 -18.764 1.00 97.69 111 LEU A CA 1
ATOM 843 C C . LEU A 1 111 ? 18.795 -6.825 -20.201 1.00 97.69 111 LEU A C 1
ATOM 845 O O . LEU A 1 111 ? 19.777 -7.075 -20.895 1.00 97.69 111 LEU A O 1
ATOM 849 N N . ILE A 1 112 ? 17.539 -6.896 -20.656 1.00 97.19 112 ILE A N 1
ATOM 850 C CA . ILE A 1 112 ? 17.217 -7.231 -22.049 1.00 97.19 112 ILE A CA 1
ATOM 851 C C . ILE A 1 112 ? 17.889 -6.237 -22.996 1.00 97.19 112 ILE A C 1
ATOM 853 O O . ILE A 1 112 ? 18.595 -6.656 -23.904 1.00 97.19 112 ILE A O 1
ATOM 857 N N . ALA A 1 113 ? 17.736 -4.933 -22.758 1.00 97.25 113 ALA A N 1
ATOM 858 C CA . ALA A 1 113 ? 18.286 -3.916 -23.651 1.00 97.25 113 ALA A CA 1
ATOM 859 C C . ALA A 1 113 ? 19.823 -3.869 -23.652 1.00 97.25 113 ALA A C 1
ATOM 861 O O . ALA A 1 113 ? 20.438 -3.671 -24.695 1.00 97.25 113 ALA A O 1
ATOM 862 N N . VAL A 1 114 ? 20.460 -4.070 -22.495 1.00 97.44 114 VAL A N 1
ATOM 863 C CA . VAL A 1 114 ? 21.928 -4.112 -22.379 1.00 97.44 114 VAL A CA 1
ATOM 864 C C . VAL A 1 114 ? 22.497 -5.350 -23.092 1.00 97.44 114 VAL A C 1
ATOM 866 O O . VAL A 1 114 ? 23.556 -5.255 -23.714 1.00 97.44 114 VAL A O 1
ATOM 869 N N . ALA A 1 115 ? 21.799 -6.490 -23.047 1.00 97.06 115 ALA A N 1
ATOM 870 C CA . ALA A 1 115 ? 22.177 -7.695 -23.789 1.00 97.06 115 ALA A CA 1
ATOM 871 C C . ALA A 1 115 ? 21.937 -7.555 -25.301 1.00 97.06 115 ALA A C 1
ATOM 873 O O . ALA A 1 115 ? 22.810 -7.913 -26.085 1.00 97.06 115 ALA A O 1
ATOM 874 N N . ASP A 1 116 ? 20.799 -6.985 -25.704 1.00 95.81 116 ASP A N 1
ATOM 875 C CA . ASP A 1 116 ? 20.415 -6.787 -27.110 1.00 95.81 116 ASP A CA 1
ATOM 876 C C . ASP A 1 116 ? 21.400 -5.877 -27.863 1.00 95.81 116 ASP A C 1
ATOM 878 O O . ASP A 1 116 ? 21.836 -6.188 -28.967 1.00 95.81 116 ASP A O 1
ATOM 882 N N . VAL A 1 117 ? 21.853 -4.797 -27.217 1.00 95.75 117 VAL A N 1
ATOM 883 C CA . VAL A 1 117 ? 22.863 -3.877 -27.778 1.00 95.75 117 VAL A CA 1
ATOM 884 C C . VAL A 1 117 ? 24.291 -4.457 -27.699 1.00 95.75 117 VAL A C 1
ATOM 886 O O . VAL A 1 117 ? 25.234 -3.876 -28.234 1.00 95.75 117 VAL A O 1
ATOM 889 N N . GLY A 1 118 ? 24.484 -5.609 -27.046 1.00 94.00 118 GLY A N 1
ATOM 890 C CA . GLY A 1 118 ? 25.789 -6.268 -26.926 1.00 94.00 118 GLY A CA 1
ATOM 891 C C . GLY A 1 118 ? 26.755 -5.583 -25.954 1.00 94.00 118 GLY A C 1
ATOM 892 O O . GLY A 1 118 ? 27.968 -5.749 -26.065 1.00 94.00 118 GLY A O 1
ATOM 893 N N . VAL A 1 119 ? 26.241 -4.809 -24.990 1.00 93.75 119 VAL A N 1
ATOM 894 C CA . VAL A 1 119 ? 27.060 -4.148 -23.953 1.00 93.75 119 VAL A CA 1
ATOM 895 C C . VAL A 1 119 ? 27.684 -5.176 -23.003 1.00 93.75 119 VAL A C 1
ATOM 897 O O . VAL A 1 119 ? 28.773 -4.962 -22.473 1.00 93.75 119 VAL A O 1
ATOM 900 N N . ILE A 1 120 ? 26.995 -6.298 -22.786 1.00 92.75 120 ILE A N 1
ATOM 901 C CA . ILE A 1 120 ? 27.445 -7.422 -21.961 1.00 92.75 120 ILE A CA 1
ATOM 902 C C . ILE A 1 120 ? 27.539 -8.695 -22.813 1.00 92.75 120 ILE A C 1
ATOM 904 O O . ILE A 1 120 ? 26.691 -8.906 -23.677 1.00 92.75 120 ILE A O 1
ATOM 908 N N . PRO A 1 121 ? 28.523 -9.580 -22.567 1.00 94.31 121 PRO A N 1
ATOM 909 C CA . PRO A 1 121 ? 28.720 -10.806 -23.340 1.00 94.31 121 PRO A CA 1
ATOM 910 C C . PRO A 1 121 ? 27.780 -11.930 -22.866 1.00 94.31 121 PRO A C 1
ATOM 912 O O . PRO A 1 121 ? 28.224 -13.030 -22.541 1.00 94.31 121 PRO A O 1
ATOM 915 N N . VAL A 1 122 ? 26.480 -11.652 -22.766 1.00 94.94 122 VAL A N 1
ATOM 916 C CA . VAL A 1 122 ? 25.450 -12.650 -22.439 1.00 94.94 122 VAL A CA 1
ATOM 917 C C . VAL A 1 122 ? 24.341 -12.616 -23.479 1.00 94.94 122 VAL A C 1
ATOM 919 O O . VAL A 1 122 ? 24.059 -11.570 -24.058 1.00 94.94 122 VAL A O 1
ATOM 922 N N . SER A 1 123 ? 23.710 -13.765 -23.714 1.00 96.88 123 SER A N 1
ATOM 923 C CA . SER A 1 123 ? 22.588 -13.848 -24.646 1.00 96.88 123 SER A CA 1
ATOM 924 C C . SER A 1 123 ? 21.335 -13.182 -24.068 1.00 96.88 123 SER A C 1
ATOM 926 O O . SER A 1 123 ? 21.177 -13.067 -22.845 1.00 96.88 123 SER A O 1
ATOM 928 N N . VAL A 1 124 ? 20.417 -12.769 -24.945 1.00 96.12 124 VAL A N 1
ATOM 929 C CA . VAL A 1 124 ? 19.149 -12.140 -24.545 1.00 96.12 124 VAL A CA 1
ATOM 930 C C . VAL A 1 124 ? 18.317 -13.095 -23.684 1.00 96.12 124 VAL A C 1
ATOM 932 O O . VAL A 1 124 ? 17.722 -12.670 -22.697 1.00 96.12 124 VAL A O 1
ATOM 935 N N . GLU A 1 125 ? 18.333 -14.398 -23.970 1.00 97.69 125 GLU A N 1
ATOM 936 C CA . GLU A 1 125 ? 17.616 -15.416 -23.190 1.00 97.69 125 GLU A CA 1
ATOM 937 C C . GLU A 1 125 ? 18.136 -15.497 -21.749 1.00 97.69 125 GLU A C 1
ATOM 939 O O . GLU A 1 125 ? 17.346 -15.569 -20.803 1.00 97.69 125 GLU A O 1
ATOM 944 N N . VAL A 1 126 ? 19.461 -15.434 -21.564 1.00 97.56 126 VAL A N 1
ATOM 945 C CA . VAL A 1 126 ? 20.079 -15.406 -20.229 1.00 97.56 126 VAL A CA 1
ATOM 946 C C . VAL A 1 126 ? 19.706 -14.116 -19.499 1.00 97.56 126 VAL A C 1
ATOM 948 O O . VAL A 1 126 ? 19.346 -14.162 -18.322 1.00 97.56 126 VAL A O 1
ATOM 951 N N . ALA A 1 127 ? 19.731 -12.972 -20.187 1.00 97.56 127 ALA A N 1
ATOM 952 C CA . ALA A 1 127 ? 19.343 -11.688 -19.611 1.00 97.56 127 ALA A CA 1
ATOM 953 C C . ALA A 1 127 ? 17.871 -11.666 -19.162 1.00 97.56 127 ALA A C 1
ATOM 955 O O . ALA A 1 127 ? 17.576 -11.198 -18.060 1.00 97.56 127 ALA A O 1
ATOM 956 N N . VAL A 1 128 ? 16.961 -12.241 -19.959 1.00 97.94 128 VAL A N 1
ATOM 957 C CA . VAL A 1 128 ? 15.550 -12.435 -19.588 1.00 97.94 128 VAL A CA 1
ATOM 958 C C . VAL A 1 128 ? 15.443 -13.311 -18.341 1.00 97.94 128 VAL A C 1
ATOM 960 O O . VAL A 1 128 ? 14.771 -12.921 -17.387 1.00 97.94 128 VAL A O 1
ATOM 963 N N . ALA A 1 129 ? 16.120 -14.463 -18.306 1.00 98.12 129 ALA A N 1
ATOM 964 C CA . ALA A 1 129 ? 16.060 -15.383 -17.170 1.00 98.12 129 ALA A CA 1
ATOM 965 C C . ALA A 1 129 ? 16.551 -14.729 -15.865 1.00 98.12 129 ALA A C 1
ATOM 967 O O . ALA A 1 129 ? 15.877 -14.808 -14.834 1.00 98.12 129 ALA A O 1
ATOM 968 N N . VAL A 1 130 ? 17.686 -14.023 -15.915 1.00 98.12 130 VAL A N 1
ATOM 969 C CA . VAL A 1 130 ? 18.230 -13.274 -14.770 1.00 98.12 130 VAL A CA 1
ATOM 970 C C . VAL A 1 130 ? 17.283 -12.147 -14.356 1.00 98.12 130 VAL A C 1
ATOM 972 O O . VAL A 1 130 ? 16.987 -11.996 -13.169 1.00 98.12 130 VAL A O 1
ATOM 975 N N . GLY A 1 131 ? 16.756 -11.389 -15.320 1.00 98.00 131 GLY A N 1
ATOM 976 C CA . GLY A 1 131 ? 15.800 -10.314 -15.072 1.00 98.00 131 GLY A CA 1
ATOM 977 C C . GLY A 1 131 ? 14.537 -10.807 -14.372 1.00 98.00 131 GLY A C 1
ATOM 978 O O . GLY A 1 131 ? 14.127 -10.226 -13.368 1.00 98.00 131 GLY A O 1
ATOM 979 N N . VAL A 1 132 ? 13.942 -11.901 -14.855 1.00 98.38 132 VAL A N 1
ATOM 980 C CA . VAL A 1 132 ? 12.762 -12.525 -14.238 1.00 98.38 132 VAL A CA 1
ATOM 981 C C . VAL A 1 132 ? 13.083 -13.016 -12.824 1.00 98.38 132 VAL A C 1
ATOM 983 O O . VAL A 1 132 ? 12.282 -12.813 -11.912 1.00 98.38 132 VAL A O 1
ATOM 986 N N . GLY A 1 133 ? 14.272 -13.585 -12.602 1.00 98.56 133 GLY A N 1
ATOM 987 C CA . GLY A 1 133 ? 14.743 -13.945 -11.263 1.00 98.56 133 GLY A CA 1
ATOM 988 C C . GLY A 1 133 ? 14.765 -12.748 -10.306 1.00 98.56 133 GLY A C 1
ATOM 989 O O . GLY A 1 133 ? 14.205 -12.819 -9.210 1.00 98.56 133 GLY A O 1
ATOM 990 N N . LEU A 1 134 ? 15.335 -11.615 -10.732 1.00 98.38 134 LEU A N 1
ATOM 991 C CA . LEU A 1 134 ? 15.352 -10.376 -9.944 1.00 98.38 134 LEU A CA 1
ATOM 992 C C . LEU A 1 134 ? 13.942 -9.820 -9.704 1.00 98.38 134 LEU A C 1
ATOM 994 O O . LEU A 1 134 ? 13.628 -9.428 -8.579 1.00 98.38 134 LEU A O 1
ATOM 998 N N . PHE A 1 135 ? 13.076 -9.834 -10.721 1.00 98.38 135 PHE A N 1
ATOM 999 C CA . PHE A 1 135 ? 11.669 -9.440 -10.602 1.00 98.38 135 PHE A CA 1
ATOM 1000 C C . PHE A 1 135 ? 10.954 -10.244 -9.506 1.00 98.38 135 PHE A C 1
ATOM 1002 O O . PHE A 1 135 ? 10.322 -9.662 -8.622 1.00 98.38 135 PHE A O 1
ATOM 1009 N N . LEU A 1 136 ? 11.097 -11.574 -9.511 1.00 98.44 136 LEU A N 1
ATOM 1010 C CA . LEU A 1 136 ? 10.473 -12.446 -8.515 1.00 98.44 136 LEU A CA 1
ATOM 1011 C C . LEU A 1 136 ? 11.033 -12.208 -7.107 1.00 98.44 136 LEU A C 1
ATOM 1013 O O . LEU A 1 136 ? 10.263 -12.177 -6.146 1.00 98.44 136 LEU A O 1
ATOM 1017 N N . LEU A 1 137 ? 12.343 -11.979 -6.970 1.00 98.44 137 LEU A N 1
ATOM 1018 C CA . LEU A 1 137 ? 12.968 -11.651 -5.683 1.00 98.44 137 LEU A CA 1
ATOM 1019 C C . LEU A 1 137 ? 12.458 -10.318 -5.115 1.00 98.44 137 LEU A C 1
ATOM 1021 O O . LEU A 1 137 ? 12.143 -10.233 -3.924 1.00 98.44 137 LEU A O 1
ATOM 1025 N N . ILE A 1 138 ? 12.317 -9.291 -5.958 1.00 98.31 138 ILE A N 1
ATOM 1026 C CA . ILE A 1 138 ? 11.744 -7.997 -5.561 1.00 98.31 138 ILE A CA 1
ATOM 1027 C C . ILE A 1 138 ? 10.281 -8.180 -5.137 1.00 98.31 138 ILE A C 1
ATOM 1029 O O . ILE A 1 138 ? 9.890 -7.695 -4.073 1.00 98.31 138 ILE A O 1
ATOM 1033 N N . CYS A 1 139 ? 9.486 -8.926 -5.910 1.00 97.94 139 CYS A N 1
ATOM 1034 C CA . CYS A 1 139 ? 8.097 -9.245 -5.578 1.00 97.94 139 CYS A CA 1
ATOM 1035 C C . CYS A 1 139 ? 7.971 -10.003 -4.245 1.00 97.94 139 CYS A C 1
ATOM 1037 O O . CYS A 1 139 ? 7.113 -9.671 -3.424 1.00 97.94 139 CYS A O 1
ATOM 1039 N N . ALA A 1 140 ? 8.852 -10.972 -3.977 1.00 98.19 140 ALA A N 1
ATOM 1040 C CA . ALA A 1 140 ? 8.886 -11.697 -2.709 1.00 98.19 140 ALA A CA 1
ATOM 1041 C C . ALA A 1 140 ? 9.210 -10.763 -1.526 1.00 98.19 140 ALA A C 1
ATOM 1043 O O . ALA A 1 140 ? 8.529 -10.794 -0.496 1.00 98.19 140 ALA A O 1
ATOM 1044 N N . GLY A 1 141 ? 10.198 -9.875 -1.683 1.00 97.12 141 GLY A N 1
ATOM 1045 C CA . GLY A 1 141 ? 10.533 -8.855 -0.684 1.00 97.12 141 GLY A CA 1
ATOM 1046 C C . GLY A 1 141 ? 9.391 -7.861 -0.428 1.00 97.12 141 GLY A C 1
ATOM 1047 O O . GLY A 1 141 ? 9.118 -7.507 0.725 1.00 97.12 141 GLY A O 1
ATOM 1048 N N . ALA A 1 142 ? 8.677 -7.460 -1.482 1.00 96.81 142 ALA A N 1
ATOM 1049 C CA . ALA A 1 142 ? 7.494 -6.609 -1.393 1.00 96.81 142 ALA A CA 1
ATOM 1050 C C . ALA A 1 142 ? 6.348 -7.309 -0.640 1.00 96.81 142 ALA A C 1
ATOM 1052 O O . ALA A 1 142 ? 5.764 -6.729 0.280 1.00 96.81 142 ALA A O 1
ATOM 1053 N N . GLY A 1 143 ? 6.083 -8.585 -0.943 1.00 96.12 143 GLY A N 1
ATOM 1054 C CA . GLY A 1 143 ? 5.114 -9.410 -0.217 1.00 96.12 143 GLY A CA 1
ATOM 1055 C C . GLY A 1 143 ? 5.445 -9.530 1.273 1.00 96.12 143 GLY A C 1
ATOM 1056 O O . GLY A 1 143 ? 4.576 -9.340 2.126 1.00 96.12 143 GLY A O 1
ATOM 1057 N N . LEU A 1 144 ? 6.721 -9.728 1.617 1.00 95.69 144 LEU A N 1
ATOM 1058 C CA . LEU A 1 144 ? 7.173 -9.762 3.010 1.00 95.69 144 LEU A CA 1
ATOM 1059 C C . LEU A 1 144 ? 6.950 -8.421 3.728 1.00 95.69 144 LEU A C 1
ATOM 1061 O O . LEU A 1 144 ? 6.594 -8.403 4.908 1.00 95.69 144 LEU A O 1
ATOM 1065 N N . CYS A 1 145 ? 7.120 -7.295 3.029 1.00 93.31 145 CYS A N 1
ATOM 1066 C CA . CYS A 1 145 ? 6.801 -5.973 3.566 1.00 93.31 145 CYS A CA 1
ATOM 1067 C C . CYS A 1 145 ? 5.303 -5.824 3.880 1.00 93.31 145 CYS A C 1
ATOM 1069 O O . CYS A 1 145 ? 4.973 -5.266 4.929 1.00 93.31 145 CYS A O 1
ATOM 1071 N N . LEU A 1 146 ? 4.410 -6.377 3.048 1.00 92.31 146 LEU A N 1
ATOM 1072 C CA . LEU A 1 146 ? 2.964 -6.399 3.309 1.00 92.31 146 LEU A CA 1
ATOM 1073 C C . LEU A 1 146 ? 2.607 -7.270 4.518 1.00 92.31 146 LEU A C 1
ATOM 1075 O O . LEU A 1 146 ? 1.906 -6.804 5.416 1.00 92.31 146 LEU A O 1
ATOM 1079 N N . VAL A 1 147 ? 3.148 -8.489 4.603 1.00 92.00 147 VAL A N 1
ATOM 1080 C CA . VAL A 1 147 ? 2.916 -9.399 5.744 1.00 92.00 147 VAL A CA 1
ATOM 1081 C C . VAL A 1 147 ? 3.402 -8.774 7.056 1.00 92.00 147 VAL A C 1
ATOM 1083 O O . VAL A 1 147 ? 2.730 -8.818 8.091 1.00 92.00 147 VAL A O 1
ATOM 1086 N N . ARG A 1 148 ? 4.564 -8.117 7.019 1.00 89.44 148 ARG A N 1
ATOM 1087 C CA . ARG A 1 148 ? 5.113 -7.386 8.165 1.00 89.44 148 ARG A CA 1
ATOM 1088 C C . ARG A 1 148 ? 4.354 -6.097 8.485 1.00 89.44 148 ARG A C 1
ATOM 1090 O O . ARG A 1 148 ? 4.448 -5.611 9.610 1.00 89.44 148 ARG A O 1
ATOM 1097 N N . ALA A 1 149 ? 3.651 -5.497 7.529 1.00 87.81 149 ALA A N 1
ATOM 1098 C CA . ALA A 1 149 ? 2.749 -4.380 7.799 1.00 87.81 149 ALA A CA 1
ATOM 1099 C C . ALA A 1 149 ? 1.486 -4.875 8.515 1.00 87.81 149 ALA A C 1
ATOM 1101 O O . ALA A 1 149 ? 1.083 -4.291 9.521 1.00 87.81 149 ALA A O 1
ATOM 1102 N N . SER A 1 150 ? 0.907 -5.989 8.052 1.00 81.06 150 SER A N 1
ATOM 1103 C CA . SER A 1 150 ? -0.287 -6.571 8.667 1.00 81.06 150 SER A CA 1
ATOM 1104 C C . SER A 1 150 ? -0.032 -7.070 10.088 1.00 81.06 150 SER A C 1
ATOM 1106 O O . SER A 1 150 ? -0.887 -6.875 10.952 1.00 81.06 150 SER A O 1
ATOM 1108 N N . SER A 1 151 ? 1.145 -7.649 10.362 1.00 79.88 151 SER A N 1
ATOM 1109 C CA . SER A 1 151 ? 1.492 -8.124 11.708 1.00 79.88 151 SER A CA 1
ATOM 1110 C C . SER A 1 151 ? 1.647 -6.983 12.719 1.00 79.88 151 SER A C 1
ATOM 1112 O O . SER A 1 151 ? 1.166 -7.105 13.840 1.00 79.88 151 SER A O 1
ATOM 1114 N N . HIS A 1 152 ? 2.219 -5.838 12.327 1.00 78.44 152 HIS A N 1
ATOM 1115 C CA . HIS A 1 152 ? 2.315 -4.658 13.203 1.00 78.44 152 HIS A CA 1
ATOM 1116 C C . HIS A 1 152 ? 0.954 -4.052 13.555 1.00 78.44 152 HIS A C 1
ATOM 1118 O O . HIS A 1 152 ? 0.812 -3.430 14.604 1.00 78.44 152 HIS A O 1
ATOM 1124 N N . MET A 1 153 ? -0.048 -4.222 12.692 1.00 74.69 153 MET A N 1
ATOM 1125 C CA . MET A 1 153 ? -1.413 -3.775 12.966 1.00 74.69 153 MET A CA 1
ATOM 1126 C C . MET A 1 153 ? -2.234 -4.799 13.771 1.00 74.69 153 MET A C 1
ATOM 1128 O O . MET A 1 153 ? -3.343 -4.473 14.192 1.00 74.69 153 MET A O 1
ATOM 1132 N N . ALA A 1 154 ? -1.741 -6.028 13.972 1.00 70.44 154 ALA A N 1
ATOM 1133 C CA . ALA A 1 154 ? -2.482 -7.096 14.648 1.00 70.44 154 ALA A CA 1
ATOM 1134 C C . ALA A 1 154 ? -2.812 -6.799 16.129 1.00 70.44 154 ALA A C 1
ATOM 1136 O O . ALA A 1 154 ? -3.962 -7.040 16.513 1.00 70.44 154 ALA A O 1
ATOM 1137 N N . PRO A 1 155 ? -1.903 -6.212 16.941 1.00 66.69 155 PRO A N 1
ATOM 1138 C CA . PRO A 1 155 ? -2.199 -5.858 18.334 1.00 66.69 155 PRO A CA 1
ATOM 1139 C C . PRO A 1 155 ? -3.351 -4.853 18.473 1.00 66.69 155 PRO A C 1
ATOM 1141 O O . PRO A 1 155 ? -4.139 -4.938 19.405 1.00 66.69 155 PRO A O 1
ATOM 1144 N N . TYR A 1 156 ? -3.521 -3.961 17.494 1.00 65.12 156 TYR A N 1
ATOM 1145 C CA . TYR A 1 156 ? -4.563 -2.925 17.485 1.00 65.12 156 TYR A CA 1
ATOM 1146 C C . TYR A 1 156 ? -5.825 -3.354 16.735 1.00 65.12 156 TYR A C 1
ATOM 1148 O O . TYR A 1 156 ? -6.605 -2.526 16.256 1.00 65.12 156 TYR A O 1
ATOM 1156 N N . SER A 1 157 ? -6.046 -4.664 16.595 1.00 60.41 157 SER A N 1
ATOM 1157 C CA . SER A 1 157 ? -7.235 -5.161 15.910 1.00 60.41 157 SER A CA 1
ATOM 1158 C C . SER A 1 157 ? -8.533 -4.774 16.627 1.00 60.41 157 SER A C 1
ATOM 1160 O O . SER A 1 157 ? -9.559 -4.700 15.956 1.00 60.41 157 SER A O 1
ATOM 1162 N N . ALA A 1 158 ? -8.461 -4.454 17.926 1.00 55.81 158 ALA A N 1
ATOM 1163 C CA . ALA A 1 158 ? -9.547 -3.873 18.704 1.00 55.81 158 ALA A CA 1
ATOM 1164 C C . ALA A 1 158 ? -9.870 -2.437 18.269 1.00 55.81 158 ALA A C 1
ATOM 1166 O O . ALA A 1 158 ? -11.003 -2.183 17.915 1.00 55.81 158 ALA A O 1
ATOM 1167 N N . VAL A 1 159 ? -8.894 -1.535 18.134 1.00 58.31 159 VAL A N 1
ATOM 1168 C CA . VAL A 1 159 ? -9.119 -0.177 17.578 1.00 58.31 159 VAL A CA 1
ATOM 1169 C C . VAL A 1 159 ? -9.619 -0.230 16.125 1.00 58.31 159 VAL A C 1
ATOM 1171 O O . VAL A 1 159 ? -10.353 0.632 15.646 1.00 58.31 159 VAL A O 1
ATOM 1174 N N . ARG A 1 160 ? -9.221 -1.273 15.384 1.00 57.94 160 ARG A N 1
ATOM 1175 C CA . ARG A 1 160 ? -9.609 -1.470 13.981 1.00 57.94 160 ARG A CA 1
ATOM 1176 C C . ARG A 1 160 ? -11.038 -2.009 13.806 1.00 57.94 160 ARG A C 1
ATOM 1178 O O . ARG A 1 160 ? -11.645 -1.698 12.771 1.00 57.94 160 ARG A O 1
ATOM 1185 N N . ARG A 1 161 ? -11.519 -2.832 14.752 1.00 53.78 161 ARG A N 1
ATOM 1186 C CA . ARG A 1 161 ? -12.807 -3.564 14.720 1.00 53.78 161 ARG A CA 1
ATOM 1187 C C . ARG A 1 161 ? -13.845 -3.031 15.708 1.00 53.78 161 ARG A C 1
ATOM 1189 O O . ARG A 1 161 ? -15.007 -2.901 15.347 1.00 53.78 161 ARG A O 1
ATOM 1196 N N . HIS A 1 162 ? -13.433 -2.698 16.921 1.00 51.03 162 HIS A N 1
ATOM 1197 C CA . HIS A 1 162 ? -14.291 -2.214 17.989 1.00 51.03 162 HIS A CA 1
ATOM 1198 C C . HIS A 1 162 ? -14.359 -0.693 17.972 1.00 51.03 162 HIS A C 1
ATOM 1200 O O . HIS A 1 162 ? -13.357 0.020 18.008 1.00 51.03 162 HIS A O 1
ATOM 1206 N N . ARG A 1 163 ? -15.595 -0.207 17.926 1.00 53.28 163 ARG A N 1
ATOM 1207 C CA . ARG A 1 163 ? -15.940 1.181 18.186 1.00 53.28 163 ARG A CA 1
ATOM 1208 C C . ARG A 1 163 ? -15.670 1.405 19.685 1.00 53.28 163 ARG A C 1
ATOM 1210 O O . ARG A 1 163 ? -16.477 1.043 20.528 1.00 53.28 163 ARG A O 1
ATOM 1217 N N . LEU A 1 164 ? -14.491 1.862 20.076 1.00 53.62 164 LEU A N 1
ATOM 1218 C CA . LEU A 1 164 ? -14.244 2.286 21.458 1.00 53.62 164 LEU A CA 1
ATOM 1219 C C . LEU A 1 164 ? -14.479 3.786 21.510 1.00 53.62 164 LEU A C 1
ATOM 1221 O O . LEU A 1 164 ? -13.925 4.493 20.675 1.00 53.62 164 LEU A O 1
ATOM 1225 N N . GLY A 1 165 ? -15.315 4.234 22.453 1.00 55.28 165 GLY A N 1
ATOM 1226 C CA . GLY A 1 165 ? -15.548 5.645 22.773 1.00 55.28 165 GLY A CA 1
ATOM 1227 C C . GLY A 1 165 ? -14.238 6.405 22.911 1.00 55.28 165 GLY A C 1
ATOM 1228 O O . GLY A 1 165 ? -13.618 6.264 23.955 1.00 55.28 165 GLY A O 1
ATOM 1229 N N . ALA A 1 166 ? -13.802 7.170 21.910 1.00 64.19 166 ALA A N 1
ATOM 1230 C CA . ALA A 1 166 ? -12.602 7.986 22.060 1.00 64.19 166 ALA A CA 1
ATOM 1231 C C . ALA A 1 166 ? -12.910 9.210 22.933 1.00 64.19 166 ALA A C 1
ATOM 1233 O O . ALA A 1 166 ? -13.956 9.843 22.767 1.00 64.19 166 ALA A O 1
ATOM 1234 N N . ASP A 1 167 ? -11.996 9.548 23.844 1.00 67.75 167 ASP A N 1
ATOM 1235 C CA . ASP A 1 167 ? -12.046 10.803 24.599 1.00 67.75 167 ASP A CA 1
ATOM 1236 C C . ASP A 1 167 ? -12.107 11.991 23.611 1.00 67.75 167 ASP A C 1
ATOM 1238 O O . ASP A 1 167 ? -11.359 11.996 22.623 1.00 67.75 167 ASP A O 1
ATOM 1242 N N . PRO A 1 168 ? -12.959 13.011 23.839 1.00 69.50 168 PRO A N 1
ATOM 1243 C CA . PRO A 1 168 ? -12.887 14.287 23.132 1.00 69.50 168 PRO A CA 1
ATOM 1244 C C . PRO A 1 168 ? -11.461 14.820 22.908 1.00 69.50 168 PRO A C 1
ATOM 1246 O O . PRO A 1 168 ? -11.171 15.313 21.816 1.00 69.50 168 PRO A O 1
ATOM 1249 N N . ALA A 1 169 ? -10.552 14.678 23.880 1.00 73.69 169 ALA A N 1
ATOM 1250 C CA . ALA A 1 169 ? -9.149 15.072 23.739 1.00 73.69 169 ALA A CA 1
ATOM 1251 C C . ALA A 1 169 ? -8.409 14.247 22.668 1.00 73.69 169 ALA A C 1
ATOM 1253 O O . ALA A 1 169 ? -7.674 14.801 21.848 1.00 73.69 169 ALA A O 1
ATOM 1254 N N . ALA A 1 170 ? -8.646 12.935 22.616 1.00 74.25 170 ALA A N 1
ATOM 1255 C CA . ALA A 1 170 ? -8.064 12.049 21.614 1.00 74.25 170 ALA A CA 1
ATOM 1256 C C . ALA A 1 170 ? -8.628 12.325 20.209 1.00 74.25 170 ALA A C 1
ATOM 1258 O O . ALA A 1 170 ? -7.874 12.354 19.234 1.00 74.25 170 ALA A O 1
ATOM 1259 N N . VAL A 1 171 ? -9.933 12.598 20.090 1.00 74.81 171 VAL A N 1
ATOM 1260 C CA . VAL A 1 171 ? -10.561 12.989 18.814 1.00 74.81 171 VAL A CA 1
ATOM 1261 C C . VAL A 1 171 ? -9.972 14.306 18.300 1.00 74.81 171 VAL A C 1
ATOM 1263 O O . VAL A 1 171 ? -9.566 14.384 17.138 1.00 74.81 171 VAL A O 1
ATOM 1266 N N . GLN A 1 172 ? -9.864 15.322 19.163 1.00 81.31 172 GLN A N 1
ATOM 1267 C CA . GLN A 1 172 ? -9.260 16.611 18.811 1.00 81.31 172 GLN A CA 1
ATOM 1268 C C . GLN A 1 172 ? -7.789 16.466 18.413 1.00 81.31 172 GLN A C 1
ATOM 1270 O O . GLN A 1 172 ? -7.360 17.067 17.426 1.00 81.31 172 GLN A O 1
ATOM 1275 N N . TRP A 1 173 ? -7.023 15.635 19.126 1.00 84.06 173 TRP A N 1
ATOM 1276 C CA . TRP A 1 173 ? -5.627 15.360 18.794 1.00 84.06 173 TRP A CA 1
ATOM 1277 C C . TRP A 1 173 ? -5.485 14.735 17.403 1.00 84.06 173 TRP A C 1
ATOM 1279 O O . TRP A 1 173 ? -4.694 15.214 16.588 1.00 84.06 173 TRP A O 1
ATOM 1289 N N . VAL A 1 174 ? -6.281 13.710 17.079 1.00 82.50 174 VAL A N 1
ATOM 1290 C CA . VAL A 1 174 ? -6.214 13.066 15.759 1.00 82.50 174 VAL A CA 1
ATOM 1291 C C . VAL A 1 174 ? -6.619 14.031 14.645 1.00 82.50 174 VAL A C 1
ATOM 1293 O O . VAL A 1 174 ? -5.997 14.043 13.580 1.00 82.50 174 VAL A O 1
ATOM 1296 N N . GLU A 1 175 ? -7.630 14.864 14.885 1.00 83.38 175 GLU A N 1
ATOM 1297 C CA . GLU A 1 175 ? -8.069 15.876 13.929 1.00 83.38 175 GLU A CA 1
ATOM 1298 C C . GLU A 1 175 ? -6.986 16.942 13.701 1.00 83.38 175 GLU A C 1
ATOM 1300 O O . GLU A 1 175 ? -6.702 17.305 12.555 1.00 83.38 175 GLU A O 1
ATOM 1305 N N . HIS A 1 176 ? -6.295 17.367 14.764 1.00 85.69 176 HIS A N 1
ATOM 1306 C CA . HIS A 1 176 ? -5.129 18.242 14.668 1.00 85.69 176 HIS A CA 1
ATOM 1307 C C . HIS A 1 176 ? -4.003 17.598 13.848 1.00 85.69 176 HIS A C 1
ATOM 1309 O O . HIS A 1 176 ? -3.491 18.218 12.915 1.00 85.69 176 HIS A O 1
ATOM 1315 N N . VAL A 1 177 ? -3.662 16.331 14.114 1.00 83.12 177 VAL A N 1
ATOM 1316 C CA . VAL A 1 177 ? -2.639 15.589 13.356 1.00 83.12 177 VAL A CA 1
ATOM 1317 C C . VAL A 1 177 ? -3.030 15.452 11.881 1.00 83.12 177 VAL A C 1
ATOM 1319 O O . VAL A 1 177 ? -2.187 15.662 11.003 1.00 83.12 177 VAL A O 1
ATOM 1322 N N . LYS A 1 178 ? -4.297 15.148 11.574 1.00 85.94 178 LYS A N 1
ATOM 1323 C CA . LYS A 1 178 ? -4.808 15.073 10.196 1.00 85.94 178 LYS A CA 1
ATOM 1324 C C . LYS A 1 178 ? -4.655 16.414 9.478 1.00 85.94 178 LYS A C 1
ATOM 1326 O O . LYS A 1 178 ? -4.137 16.452 8.361 1.00 85.94 178 LYS A O 1
ATOM 1331 N N . ASN A 1 179 ? -5.069 17.501 10.125 1.00 86.00 179 ASN A N 1
ATOM 1332 C CA . ASN A 1 179 ? -5.066 18.839 9.538 1.00 86.00 179 ASN A CA 1
ATOM 1333 C C . ASN A 1 179 ? -3.646 19.402 9.387 1.00 86.00 179 ASN A C 1
ATOM 1335 O O . ASN A 1 179 ? -3.341 20.000 8.354 1.00 86.00 179 ASN A O 1
ATOM 1339 N N . ALA A 1 180 ? -2.745 19.118 10.332 1.00 85.44 180 ALA A N 1
ATOM 1340 C CA . ALA A 1 180 ? -1.326 19.460 10.229 1.00 85.44 180 ALA A CA 1
ATOM 1341 C C . ALA A 1 180 ? -0.666 18.828 8.988 1.00 85.44 180 ALA A C 1
ATOM 1343 O O . ALA A 1 180 ? 0.134 19.468 8.305 1.00 85.44 180 ALA A O 1
ATOM 1344 N N . HIS A 1 181 ? -1.054 17.598 8.637 1.00 82.19 181 HIS A N 1
ATOM 1345 C CA . HIS A 1 181 ? -0.505 16.883 7.481 1.00 82.19 181 HIS A CA 1
ATOM 1346 C C . HIS A 1 181 ? -1.262 17.140 6.170 1.00 82.19 181 HIS A C 1
ATOM 1348 O O . HIS A 1 181 ? -0.786 16.730 5.109 1.00 82.19 181 HIS A O 1
ATOM 1354 N N . ALA A 1 182 ? -2.406 17.833 6.193 1.00 83.12 182 ALA A N 1
ATOM 1355 C CA . ALA A 1 182 ? -3.211 18.074 4.997 1.00 83.12 182 ALA A CA 1
ATOM 1356 C C . ALA A 1 182 ? -2.438 18.884 3.944 1.00 83.12 182 ALA A C 1
ATOM 1358 O O . ALA A 1 182 ? -2.348 18.460 2.792 1.00 83.12 182 ALA A O 1
ATOM 1359 N N . ARG A 1 183 ? -1.794 19.995 4.341 1.00 81.62 183 ARG A N 1
ATOM 1360 C CA . ARG A 1 183 ? -0.983 20.825 3.425 1.00 81.62 183 ARG A CA 1
ATOM 1361 C C . ARG A 1 183 ? 0.166 20.034 2.798 1.00 81.62 183 ARG A C 1
ATOM 1363 O O . ARG A 1 183 ? 0.350 20.075 1.584 1.00 81.62 183 ARG A O 1
ATOM 1370 N N . GLN A 1 184 ? 0.904 19.270 3.605 1.00 80.56 184 GLN A N 1
ATOM 1371 C CA . GLN A 1 184 ? 2.020 18.455 3.118 1.00 80.56 184 GLN A CA 1
ATOM 1372 C C . GLN A 1 184 ? 1.550 17.323 2.192 1.00 80.56 184 GLN A C 1
ATOM 1374 O O . GLN A 1 184 ? 2.232 17.003 1.216 1.00 80.56 184 GLN A O 1
ATOM 1379 N N . ARG A 1 185 ? 0.374 16.740 2.459 1.00 82.88 185 ARG A N 1
ATOM 1380 C CA . ARG A 1 185 ? -0.261 15.741 1.594 1.00 82.88 185 ARG A CA 1
ATOM 1381 C C . ARG A 1 185 ? -0.634 16.337 0.239 1.00 82.88 185 ARG A C 1
ATOM 1383 O O . ARG A 1 185 ? -0.278 15.748 -0.775 1.00 82.88 185 ARG A O 1
ATOM 1390 N N . PHE A 1 186 ? -1.281 17.504 0.207 1.00 86.62 186 PHE A N 1
ATOM 1391 C CA . PHE A 1 186 ? -1.602 18.188 -1.051 1.00 86.62 186 PHE A CA 1
ATOM 1392 C C . PHE A 1 186 ? -0.344 18.519 -1.862 1.00 86.62 186 PHE A C 1
ATOM 1394 O O . PHE A 1 186 ? -0.300 18.223 -3.054 1.00 86.62 186 PHE A O 1
ATOM 1401 N N . ALA A 1 187 ? 0.706 19.039 -1.218 1.00 85.25 187 ALA A N 1
ATOM 1402 C CA . ALA A 1 187 ? 1.981 19.312 -1.882 1.00 85.25 187 ALA A CA 1
ATOM 1403 C C . ALA A 1 187 ? 2.636 18.034 -2.440 1.00 85.25 187 ALA A C 1
ATOM 1405 O O . ALA A 1 187 ? 3.078 18.016 -3.585 1.00 85.25 187 ALA A O 1
ATOM 1406 N N . SER A 1 188 ? 2.645 16.945 -1.662 1.00 82.25 188 SER A N 1
ATOM 1407 C CA . SER A 1 188 ? 3.216 15.660 -2.093 1.00 82.25 188 SER A CA 1
ATOM 1408 C C . SER A 1 188 ? 2.444 15.053 -3.269 1.00 82.25 188 SER A C 1
ATOM 1410 O O . SER A 1 188 ? 3.062 14.522 -4.185 1.00 82.25 188 SER A O 1
ATOM 1412 N N . ILE A 1 189 ? 1.109 15.151 -3.266 1.00 89.25 189 ILE A N 1
ATOM 1413 C CA . ILE A 1 189 ? 0.260 14.685 -4.373 1.00 89.25 189 ILE A CA 1
ATOM 1414 C C . ILE A 1 189 ? 0.502 15.532 -5.623 1.00 89.25 189 ILE A C 1
ATOM 1416 O O . ILE A 1 189 ? 0.714 14.971 -6.691 1.00 89.25 189 ILE A O 1
ATOM 1420 N N . SER A 1 190 ? 0.520 16.860 -5.496 1.00 89.06 190 SER A N 1
ATOM 1421 C CA . SER A 1 190 ? 0.755 17.763 -6.629 1.00 89.06 190 SER A CA 1
ATOM 1422 C C . SER A 1 190 ? 2.120 17.512 -7.281 1.00 89.06 190 SER A C 1
ATOM 1424 O O . SER A 1 190 ? 2.211 17.365 -8.501 1.00 89.06 190 SER A O 1
ATOM 1426 N N . LEU A 1 191 ? 3.170 17.350 -6.464 1.00 89.94 191 LEU A N 1
ATOM 1427 C CA . LEU A 1 191 ? 4.510 17.017 -6.944 1.00 89.94 191 LEU A CA 1
ATOM 1428 C C . LEU A 1 191 ? 4.541 15.641 -7.620 1.00 89.94 191 LEU A C 1
ATOM 1430 O O . LEU A 1 191 ? 5.086 15.519 -8.712 1.00 89.94 191 LEU A O 1
ATOM 1434 N N . ALA A 1 192 ? 3.941 14.615 -7.005 1.00 92.50 192 ALA A N 1
ATOM 1435 C CA . ALA A 1 192 ? 3.902 13.269 -7.573 1.00 92.50 192 ALA A CA 1
ATOM 1436 C C . ALA A 1 192 ? 3.179 13.246 -8.925 1.00 92.50 192 ALA A C 1
ATOM 1438 O O . ALA A 1 192 ? 3.712 12.704 -9.887 1.00 92.50 192 ALA A O 1
ATOM 1439 N N . VAL A 1 193 ? 2.013 13.892 -9.022 1.00 93.69 193 VAL A N 1
ATOM 1440 C CA . VAL A 1 193 ? 1.254 13.999 -10.275 1.00 93.69 193 VAL A CA 1
ATOM 1441 C C . VAL A 1 193 ? 2.064 14.736 -11.339 1.00 93.69 193 VAL A C 1
ATOM 1443 O O . VAL A 1 193 ? 2.161 14.252 -12.462 1.00 93.69 193 VAL A O 1
ATOM 1446 N N . SER A 1 194 ? 2.706 15.852 -10.985 1.00 93.50 194 SER A N 1
ATOM 1447 C CA . SER A 1 194 ? 3.568 16.600 -11.913 1.00 93.50 194 SER A CA 1
ATOM 1448 C C . SER A 1 194 ? 4.706 15.729 -12.451 1.00 93.50 194 SER A C 1
ATOM 1450 O O . SER A 1 194 ? 4.941 15.683 -13.656 1.00 93.50 194 SER A O 1
ATOM 1452 N N . VAL A 1 195 ? 5.372 14.982 -11.566 1.00 93.56 195 VAL A N 1
ATOM 1453 C CA . VAL A 1 195 ? 6.443 14.053 -11.943 1.00 93.56 195 VAL A CA 1
ATOM 1454 C C . VAL A 1 195 ? 5.918 12.929 -12.837 1.00 93.56 195 VAL A C 1
ATOM 1456 O O . VAL A 1 195 ? 6.581 12.598 -13.811 1.00 93.56 195 VAL A O 1
ATOM 1459 N N . TRP A 1 196 ? 4.738 12.366 -12.568 1.00 94.75 196 TRP A N 1
ATOM 1460 C CA . TRP A 1 196 ? 4.157 11.291 -13.384 1.00 94.75 196 TRP A CA 1
ATOM 1461 C 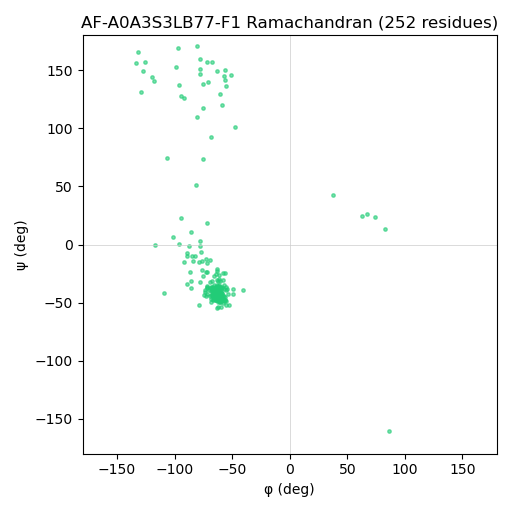C . TRP A 1 196 ? 3.713 11.738 -14.772 1.00 94.75 196 TRP A C 1
ATOM 1463 O O . TRP A 1 196 ? 3.764 10.950 -15.708 1.00 94.75 196 TRP A O 1
ATOM 1473 N N . VAL A 1 197 ? 3.267 12.985 -14.912 1.00 96.12 197 VAL A N 1
ATOM 1474 C CA . VAL A 1 197 ? 2.891 13.539 -16.218 1.00 96.12 197 VAL A CA 1
ATOM 1475 C C . VAL A 1 197 ? 4.134 13.789 -17.074 1.00 96.12 197 VAL A C 1
ATOM 1477 O O . VAL A 1 197 ? 4.094 13.578 -18.283 1.00 96.12 197 VAL A O 1
ATOM 1480 N N . LEU A 1 198 ? 5.248 14.203 -16.461 1.00 95.94 198 LEU A N 1
ATOM 1481 C CA . LEU A 1 198 ? 6.501 14.477 -17.171 1.00 95.94 198 LEU A CA 1
ATOM 1482 C C . LEU A 1 198 ? 7.390 13.239 -17.354 1.00 95.94 198 LEU A C 1
ATOM 1484 O O . LEU A 1 198 ? 8.215 13.216 -18.266 1.00 95.94 198 LEU A O 1
ATOM 1488 N N . SER A 1 199 ? 7.259 12.208 -16.517 1.00 96.56 199 SER A N 1
ATOM 1489 C CA . SER A 1 199 ? 8.156 11.047 -16.543 1.00 96.56 199 SER A CA 1
ATOM 1490 C C . SER A 1 199 ? 8.142 10.199 -17.822 1.00 96.56 199 SER A C 1
ATOM 1492 O O . SER A 1 199 ? 9.161 9.557 -18.076 1.00 96.56 199 SER A O 1
ATOM 1494 N N . PRO A 1 200 ? 7.091 10.189 -18.668 1.00 97.38 200 PRO A N 1
ATOM 1495 C CA . PRO A 1 200 ? 7.147 9.537 -19.973 1.00 97.38 200 PRO A CA 1
ATOM 1496 C C . PRO A 1 200 ? 8.008 10.280 -21.002 1.00 97.38 200 PRO A C 1
ATOM 1498 O O . PRO A 1 200 ? 8.358 9.681 -22.015 1.00 97.38 200 PRO A O 1
ATOM 1501 N N . LEU A 1 201 ? 8.361 11.556 -20.783 1.00 96.69 201 LEU A N 1
ATOM 1502 C CA . LEU A 1 201 ? 9.076 12.358 -21.784 1.00 96.69 201 LEU A CA 1
ATOM 1503 C C . LEU A 1 201 ? 10.394 11.718 -22.246 1.00 96.69 201 LEU A C 1
ATOM 1505 O O . LEU A 1 201 ? 10.551 11.595 -23.455 1.00 96.69 201 LEU A O 1
ATOM 1509 N N . PRO A 1 202 ? 11.296 11.232 -21.365 1.00 95.75 202 PRO A N 1
ATOM 1510 C CA . PRO A 1 202 ? 12.531 10.577 -21.803 1.00 95.75 202 PRO A CA 1
ATOM 1511 C C . PRO A 1 202 ? 12.289 9.312 -22.637 1.00 95.75 202 PRO A C 1
ATOM 1513 O O . PRO A 1 202 ? 13.041 9.027 -23.566 1.00 95.75 202 PRO A O 1
ATOM 1516 N N . LEU A 1 203 ? 11.230 8.555 -22.323 1.00 97.00 203 LEU A N 1
ATOM 1517 C CA . LEU A 1 203 ? 10.839 7.365 -23.079 1.00 97.00 203 LEU A CA 1
ATOM 1518 C C . LEU A 1 203 ? 10.333 7.747 -24.475 1.00 97.00 203 LEU A C 1
ATOM 1520 O O . LEU A 1 203 ? 10.761 7.164 -25.467 1.00 97.00 203 LEU A O 1
ATOM 1524 N N . ILE A 1 204 ? 9.452 8.747 -24.549 1.00 97.38 204 ILE A N 1
ATOM 1525 C CA . ILE A 1 204 ? 8.906 9.253 -25.811 1.00 97.38 204 ILE A CA 1
ATOM 1526 C C . ILE A 1 204 ? 10.028 9.839 -26.670 1.00 97.38 204 ILE A C 1
ATOM 1528 O O . ILE A 1 204 ? 10.110 9.530 -27.853 1.00 97.38 204 ILE A O 1
ATOM 1532 N N . THR A 1 205 ? 10.929 10.637 -26.091 1.00 96.38 205 THR A N 1
ATOM 1533 C CA . THR A 1 205 ? 12.044 11.220 -26.843 1.00 96.38 205 THR A CA 1
ATOM 1534 C C . THR A 1 205 ? 12.981 10.138 -27.368 1.00 96.38 205 THR A C 1
ATOM 1536 O O . THR A 1 205 ? 13.342 10.184 -28.535 1.00 96.38 205 THR A O 1
ATOM 1539 N N . ALA A 1 206 ? 13.323 9.127 -26.562 1.00 95.62 206 ALA A N 1
ATOM 1540 C CA . ALA A 1 206 ? 14.147 8.005 -27.016 1.00 95.62 206 ALA A CA 1
ATOM 1541 C C . ALA A 1 206 ? 13.496 7.212 -28.167 1.00 95.62 206 ALA A C 1
ATOM 1543 O O . ALA A 1 206 ? 14.189 6.761 -29.078 1.00 95.62 206 ALA A O 1
ATOM 1544 N N . ALA A 1 207 ? 12.170 7.066 -28.141 1.00 94.88 207 ALA A N 1
ATOM 1545 C CA . ALA A 1 207 ? 11.419 6.366 -29.179 1.00 94.88 207 ALA A CA 1
ATOM 1546 C C . ALA A 1 207 ? 11.259 7.175 -30.481 1.00 94.88 207 ALA A C 1
ATOM 1548 O O . ALA A 1 207 ? 11.106 6.578 -31.541 1.00 94.88 207 ALA A O 1
ATOM 1549 N N . LEU A 1 208 ? 11.277 8.510 -30.406 1.00 96.69 208 LEU A N 1
ATOM 1550 C CA . LEU A 1 208 ? 11.090 9.405 -31.557 1.00 96.69 208 LEU A CA 1
ATOM 1551 C C . LEU A 1 208 ? 12.391 9.819 -32.256 1.00 96.69 208 LEU A C 1
ATOM 1553 O O . LEU A 1 208 ? 12.331 10.359 -33.358 1.00 96.69 208 LEU A O 1
ATOM 1557 N N . LEU A 1 209 ? 13.545 9.617 -31.619 1.00 94.38 209 LEU A N 1
ATOM 1558 C CA . LEU A 1 209 ? 14.845 9.874 -32.238 1.00 94.38 209 LEU A CA 1
ATOM 1559 C C . LEU A 1 209 ? 15.129 8.890 -33.378 1.00 94.38 209 LEU A C 1
ATOM 1561 O O . LEU A 1 209 ? 14.594 7.779 -33.409 1.00 94.38 209 LEU A O 1
ATOM 1565 N N . ASP A 1 210 ? 16.013 9.303 -34.288 1.00 94.25 210 ASP A N 1
ATOM 1566 C CA . ASP A 1 210 ? 16.424 8.477 -35.419 1.00 94.25 210 ASP A CA 1
ATOM 1567 C C . ASP A 1 210 ? 16.977 7.119 -34.953 1.00 94.25 210 ASP A C 1
ATOM 1569 O O . ASP A 1 210 ? 17.704 7.056 -33.949 1.00 94.25 210 ASP A O 1
ATOM 1573 N N . PRO A 1 211 ? 16.672 6.022 -35.675 1.00 93.38 211 PRO A N 1
ATOM 1574 C CA . PRO A 1 211 ? 17.139 4.701 -35.298 1.00 93.38 211 PRO A CA 1
ATOM 1575 C C . PRO A 1 211 ? 18.662 4.622 -35.237 1.00 93.38 211 PRO A C 1
ATOM 1577 O O . PRO A 1 211 ? 19.365 4.821 -36.227 1.00 93.38 211 PRO A O 1
ATOM 1580 N N . THR A 1 212 ? 19.175 4.287 -34.056 1.00 94.69 212 THR A N 1
ATOM 1581 C CA . THR A 1 212 ? 20.596 4.025 -33.813 1.00 94.69 212 THR A CA 1
ATOM 1582 C C . THR A 1 212 ? 20.760 2.650 -33.171 1.00 94.69 212 THR A C 1
ATOM 1584 O O . THR A 1 212 ? 19.840 2.187 -32.494 1.00 94.69 212 THR A O 1
ATOM 1587 N N . PRO A 1 213 ? 21.935 2.002 -33.285 1.00 93.38 213 PRO A N 1
ATOM 1588 C CA . PRO A 1 213 ? 22.189 0.722 -32.618 1.00 93.38 213 PRO A CA 1
ATOM 1589 C C . PRO A 1 213 ? 21.980 0.764 -31.098 1.00 93.38 213 PRO A C 1
ATOM 1591 O O . PRO A 1 213 ? 21.701 -0.254 -30.481 1.00 93.38 213 PRO A O 1
ATOM 1594 N N . GLN A 1 214 ? 22.104 1.944 -30.483 1.00 93.81 214 GLN A N 1
ATOM 1595 C CA . GLN A 1 214 ? 21.905 2.125 -29.046 1.00 93.81 214 GLN A CA 1
ATOM 1596 C C . GLN A 1 214 ? 20.452 2.443 -28.674 1.00 93.81 214 GLN A C 1
ATOM 1598 O O . GLN A 1 214 ? 20.131 2.429 -27.489 1.00 93.81 214 GLN A O 1
ATOM 1603 N N . GLN A 1 215 ? 19.563 2.725 -29.636 1.00 94.62 215 GLN A N 1
ATOM 1604 C CA . GLN A 1 215 ? 18.177 3.148 -29.388 1.00 94.62 215 GLN A CA 1
ATOM 1605 C C . GLN A 1 215 ? 17.411 2.251 -28.389 1.00 94.62 215 GLN A C 1
ATOM 1607 O O . GLN A 1 215 ? 16.781 2.814 -27.487 1.00 94.62 215 GLN A O 1
ATOM 1612 N N . PRO A 1 216 ? 17.502 0.902 -28.438 1.00 94.50 216 PRO A N 1
ATOM 1613 C CA . PRO A 1 216 ? 16.839 0.034 -27.459 1.00 94.50 216 PRO A CA 1
ATOM 1614 C C . PRO A 1 216 ? 17.250 0.320 -26.007 1.00 94.50 216 PRO A C 1
ATOM 1616 O O . PRO A 1 216 ? 16.414 0.276 -25.103 1.00 94.50 216 PRO A O 1
ATOM 1619 N N . LEU A 1 217 ? 18.516 0.690 -25.776 1.00 95.88 217 LEU A N 1
ATOM 1620 C CA . LEU A 1 217 ? 19.032 1.051 -24.455 1.00 95.88 217 LEU A CA 1
ATOM 1621 C C . LEU A 1 217 ? 18.411 2.353 -23.935 1.00 95.88 217 LEU A C 1
ATOM 1623 O O . LEU A 1 217 ? 18.016 2.418 -22.772 1.00 95.88 217 LEU A O 1
ATOM 1627 N N . TRP A 1 218 ? 18.285 3.376 -24.785 1.00 96.44 218 TRP A N 1
ATOM 1628 C CA . TRP A 1 218 ? 17.662 4.653 -24.412 1.00 96.44 218 TRP A CA 1
ATOM 1629 C C . TRP A 1 218 ? 16.173 4.484 -24.096 1.00 96.44 218 TRP A C 1
ATOM 1631 O O . TRP A 1 218 ? 15.686 5.036 -23.108 1.00 96.44 218 TRP A O 1
ATOM 1641 N N . ILE A 1 219 ? 15.462 3.673 -24.887 1.00 97.44 219 ILE A N 1
ATOM 1642 C CA . ILE A 1 219 ? 14.053 3.331 -24.645 1.00 97.44 219 ILE A CA 1
ATOM 1643 C C . ILE A 1 219 ? 13.915 2.604 -23.302 1.00 97.44 219 ILE A C 1
ATOM 1645 O O . ILE A 1 219 ? 13.099 2.995 -22.466 1.00 97.44 219 ILE A O 1
ATOM 1649 N N . ALA A 1 220 ? 14.744 1.589 -23.049 1.00 97.50 220 ALA A N 1
ATOM 1650 C CA . ALA A 1 220 ? 14.731 0.847 -21.792 1.00 97.50 220 ALA A CA 1
ATOM 1651 C C . ALA A 1 220 ? 15.073 1.727 -20.580 1.00 97.50 220 ALA A C 1
ATOM 1653 O O . ALA A 1 220 ? 14.420 1.622 -19.540 1.00 97.50 220 ALA A O 1
ATOM 1654 N N . ALA A 1 221 ? 16.042 2.637 -20.714 1.00 97.50 221 ALA A N 1
ATOM 1655 C CA . ALA A 1 221 ? 16.381 3.612 -19.682 1.00 97.50 221 ALA A CA 1
ATOM 1656 C C . ALA A 1 221 ? 15.215 4.575 -19.399 1.00 97.50 221 ALA A C 1
ATOM 1658 O O . ALA A 1 221 ? 14.889 4.817 -18.236 1.00 97.50 221 ALA A O 1
ATOM 1659 N N . GLY A 1 222 ? 14.538 5.067 -20.442 1.00 97.81 222 GLY A N 1
ATOM 1660 C CA . GLY A 1 222 ? 13.340 5.899 -20.316 1.00 97.81 222 GLY A CA 1
ATOM 1661 C C . GLY A 1 222 ? 12.184 5.170 -19.627 1.00 97.81 222 GLY A C 1
ATOM 1662 O O . GLY A 1 222 ? 11.561 5.718 -18.716 1.00 97.81 222 GLY A O 1
ATOM 1663 N N . ALA A 1 223 ? 11.932 3.910 -19.992 1.00 97.88 223 ALA A N 1
ATOM 1664 C CA . ALA A 1 223 ? 10.932 3.066 -19.338 1.00 97.88 223 ALA A CA 1
ATOM 1665 C C . ALA A 1 223 ? 11.290 2.792 -17.866 1.00 97.88 223 ALA A C 1
ATOM 1667 O O . ALA A 1 223 ? 10.429 2.867 -16.987 1.00 97.88 223 ALA A O 1
ATOM 1668 N N . GLY A 1 224 ? 12.570 2.538 -17.579 1.00 97.81 224 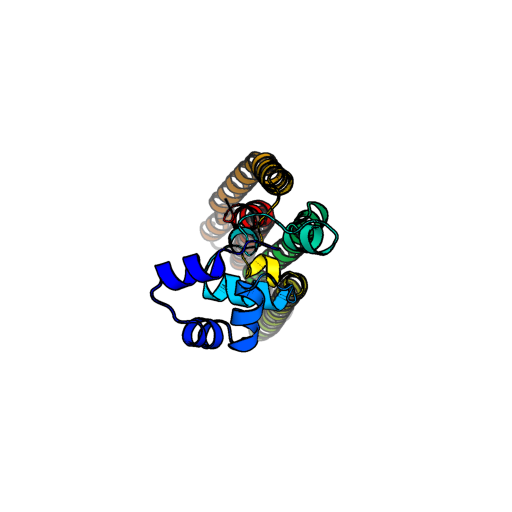GLY A N 1
ATOM 1669 C CA . GLY A 1 224 ? 13.082 2.380 -16.221 1.00 97.81 224 GLY A CA 1
ATOM 1670 C C . GLY A 1 224 ? 12.866 3.632 -15.369 1.00 97.81 224 GLY A C 1
ATOM 1671 O O . GLY A 1 224 ? 12.336 3.544 -14.261 1.00 97.81 224 GLY A O 1
ATOM 1672 N N . PHE A 1 225 ? 13.204 4.807 -15.908 1.00 97.88 225 PHE A N 1
ATOM 1673 C CA . PHE A 1 225 ? 12.968 6.095 -15.256 1.00 97.88 225 PHE A CA 1
ATOM 1674 C C . PHE A 1 225 ? 11.482 6.325 -14.961 1.00 97.88 225 PHE A C 1
ATOM 1676 O O . PHE A 1 225 ? 11.137 6.679 -13.833 1.00 97.88 225 PHE A O 1
ATOM 1683 N N . LEU A 1 226 ? 10.602 6.064 -15.933 1.00 97.88 226 LEU A N 1
ATOM 1684 C CA . LEU A 1 226 ? 9.151 6.153 -15.764 1.00 97.88 226 LEU A CA 1
ATOM 1685 C C . LEU A 1 226 ? 8.671 5.290 -14.588 1.00 97.88 226 LEU A C 1
ATOM 1687 O O . LEU A 1 226 ? 8.006 5.802 -13.688 1.00 97.88 226 LEU A O 1
ATOM 1691 N N . LEU A 1 227 ? 9.041 4.007 -14.551 1.00 97.88 227 LEU A N 1
ATOM 1692 C CA . LEU A 1 227 ? 8.625 3.088 -13.485 1.00 97.88 227 LEU A CA 1
ATOM 1693 C C . LEU A 1 227 ? 9.153 3.513 -12.108 1.00 97.88 227 LEU A C 1
ATOM 1695 O O . LEU A 1 227 ? 8.408 3.470 -11.127 1.00 97.88 227 LEU A O 1
ATOM 1699 N N . VAL A 1 228 ? 10.406 3.971 -12.023 1.00 97.81 228 VAL A N 1
ATOM 1700 C CA . VAL A 1 228 ? 10.995 4.475 -10.771 1.00 97.81 228 VAL A CA 1
ATOM 1701 C C . VAL A 1 228 ? 10.306 5.760 -10.309 1.00 97.81 228 VAL A C 1
ATOM 1703 O O . VAL A 1 228 ? 10.005 5.898 -9.123 1.00 97.81 228 VAL A O 1
ATOM 1706 N N . ALA A 1 229 ? 9.999 6.683 -11.222 1.00 96.94 229 ALA A N 1
ATOM 1707 C CA . ALA A 1 229 ? 9.268 7.909 -10.915 1.00 96.94 229 ALA A CA 1
ATOM 1708 C C . ALA A 1 229 ? 7.845 7.609 -10.407 1.00 96.94 229 ALA A C 1
ATOM 1710 O O . ALA A 1 229 ? 7.398 8.188 -9.409 1.00 96.94 229 ALA A O 1
ATOM 1711 N N . VAL A 1 230 ? 7.153 6.648 -11.035 1.00 97.12 230 VAL A N 1
ATOM 1712 C CA . VAL A 1 230 ? 5.843 6.172 -10.570 1.00 97.12 230 VAL A CA 1
ATOM 1713 C C . VAL A 1 230 ? 5.958 5.545 -9.180 1.00 97.12 230 VAL A C 1
ATOM 1715 O O . VAL A 1 230 ? 5.238 5.950 -8.266 1.00 97.12 230 VAL A O 1
ATOM 1718 N N . ALA A 1 231 ? 6.919 4.642 -8.973 1.00 97.25 231 ALA A N 1
ATOM 1719 C CA . ALA A 1 231 ? 7.174 4.001 -7.685 1.00 97.25 231 ALA A CA 1
ATOM 1720 C C . ALA A 1 231 ? 7.476 5.014 -6.563 1.00 97.25 231 ALA A C 1
ATOM 1722 O O . ALA A 1 231 ? 6.918 4.909 -5.467 1.00 97.25 231 ALA A O 1
ATOM 1723 N N . ALA A 1 232 ? 8.312 6.022 -6.832 1.00 95.50 232 ALA A N 1
ATOM 1724 C CA . ALA A 1 232 ? 8.668 7.067 -5.874 1.00 95.50 232 ALA A CA 1
ATOM 1725 C C . ALA A 1 232 ? 7.464 7.949 -5.506 1.00 95.50 232 ALA A C 1
ATOM 1727 O O . ALA A 1 232 ? 7.233 8.225 -4.324 1.00 95.50 232 ALA A O 1
ATOM 1728 N N . GLY A 1 233 ? 6.655 8.342 -6.495 1.00 94.69 233 GLY A N 1
ATOM 1729 C CA . GLY A 1 233 ? 5.419 9.086 -6.251 1.00 94.69 233 GLY A CA 1
ATOM 1730 C C . GLY A 1 233 ? 4.407 8.272 -5.443 1.00 94.69 233 GLY A C 1
ATOM 1731 O O . GLY A 1 233 ? 3.833 8.787 -4.483 1.00 94.69 233 GLY A O 1
ATOM 1732 N N . LEU A 1 234 ? 4.236 6.981 -5.755 1.00 94.62 234 LEU A N 1
ATOM 1733 C CA . LEU A 1 234 ? 3.324 6.100 -5.020 1.00 94.62 234 LEU A CA 1
ATOM 1734 C C . LEU A 1 234 ? 3.789 5.943 -3.575 1.00 94.62 234 LEU A C 1
ATOM 1736 O O . LEU A 1 234 ? 2.981 6.069 -2.655 1.00 94.62 234 LEU A O 1
ATOM 1740 N N . PHE A 1 235 ? 5.093 5.770 -3.353 1.00 94.88 235 PHE A N 1
ATOM 1741 C CA . PHE A 1 235 ? 5.662 5.750 -2.012 1.00 94.88 235 PHE A CA 1
ATOM 1742 C C . PHE A 1 235 ? 5.361 7.049 -1.245 1.00 94.88 235 PHE A C 1
ATOM 1744 O O . PHE A 1 235 ? 4.909 7.011 -0.095 1.00 94.88 235 PHE A O 1
ATOM 1751 N N . ALA A 1 236 ? 5.573 8.206 -1.882 1.00 92.06 236 ALA A N 1
ATOM 1752 C CA . ALA A 1 236 ? 5.348 9.517 -1.282 1.00 92.06 236 ALA A CA 1
ATOM 1753 C C . ALA A 1 236 ? 3.870 9.791 -0.960 1.00 92.06 236 ALA A C 1
ATOM 1755 O O . ALA A 1 236 ? 3.586 10.395 0.073 1.00 92.06 236 ALA A O 1
ATOM 1756 N N . VAL A 1 237 ? 2.936 9.329 -1.792 1.00 92.00 237 VAL A N 1
ATOM 1757 C CA . VAL A 1 237 ? 1.494 9.508 -1.575 1.00 92.00 237 VAL A CA 1
ATOM 1758 C C . VAL A 1 237 ? 0.969 8.512 -0.542 1.00 92.00 237 VAL A C 1
ATOM 1760 O O . VAL A 1 237 ? 0.373 8.922 0.457 1.00 92.00 237 VAL A O 1
ATOM 1763 N N . VAL A 1 238 ? 1.238 7.214 -0.712 1.00 92.38 238 VAL A N 1
ATOM 1764 C CA . VAL A 1 238 ? 0.712 6.147 0.159 1.00 92.38 238 VAL A CA 1
ATOM 1765 C C . VAL A 1 238 ? 1.194 6.313 1.603 1.00 92.38 238 VAL A C 1
ATOM 1767 O O . VAL A 1 238 ? 0.401 6.149 2.531 1.00 92.38 238 VAL A O 1
ATOM 1770 N N . ARG A 1 239 ? 2.447 6.741 1.835 1.00 91.50 239 ARG A N 1
ATOM 1771 C CA . ARG A 1 239 ? 2.950 6.986 3.204 1.00 91.50 239 ARG A CA 1
ATOM 1772 C C . ARG A 1 239 ? 2.167 8.077 3.951 1.00 91.50 239 ARG A C 1
ATOM 1774 O O . ARG A 1 239 ? 2.140 8.064 5.177 1.00 91.50 239 ARG A O 1
ATOM 1781 N N . THR A 1 240 ? 1.549 9.021 3.233 1.00 89.19 240 THR A N 1
ATOM 1782 C CA . THR A 1 240 ? 0.792 10.144 3.824 1.00 89.19 240 THR A CA 1
ATOM 1783 C C . THR A 1 240 ? -0.671 9.802 4.113 1.00 89.19 240 THR A C 1
ATOM 1785 O O . THR A 1 240 ? -1.397 10.633 4.652 1.00 89.19 240 THR A O 1
ATOM 1788 N N . ALA A 1 241 ? -1.119 8.582 3.800 1.00 87.69 241 ALA A N 1
ATOM 1789 C CA . ALA A 1 241 ? -2.489 8.144 4.059 1.00 87.69 241 ALA A CA 1
ATOM 1790 C C . ALA A 1 241 ? -2.756 7.805 5.541 1.00 87.69 241 ALA A C 1
ATOM 1792 O O . ALA A 1 241 ? -3.908 7.863 5.976 1.00 87.69 241 ALA A O 1
ATOM 1793 N N . SER A 1 242 ? -1.710 7.504 6.326 1.00 88.62 242 SER A N 1
ATOM 1794 C CA . SER A 1 242 ? -1.825 7.085 7.736 1.00 88.62 242 SER A CA 1
ATOM 1795 C C . SER A 1 242 ? -2.660 8.039 8.612 1.00 88.62 242 SER A C 1
ATOM 1797 O O . SER A 1 242 ? -3.622 7.565 9.216 1.00 88.62 242 SER A O 1
ATOM 1799 N N . PRO A 1 243 ? -2.411 9.368 8.648 1.00 85.94 243 PRO A N 1
ATOM 1800 C CA . PRO A 1 243 ? -3.170 10.279 9.513 1.00 85.94 243 PRO A CA 1
ATOM 1801 C C . PRO A 1 243 ? -4.674 10.294 9.217 1.00 85.94 243 PRO A C 1
ATOM 1803 O O . PRO A 1 243 ? -5.495 10.271 10.130 1.00 85.94 243 PRO A O 1
ATOM 1806 N N . ALA A 1 244 ? -5.050 10.278 7.933 1.00 85.19 244 ALA A N 1
ATOM 1807 C CA . ALA A 1 244 ? -6.452 10.247 7.523 1.00 85.19 244 ALA A CA 1
ATOM 1808 C C . ALA A 1 244 ? -7.120 8.905 7.864 1.00 85.19 244 ALA A C 1
ATOM 1810 O O . ALA A 1 244 ? -8.278 8.876 8.280 1.00 85.19 244 ALA A O 1
ATOM 1811 N N . TYR A 1 245 ? -6.383 7.798 7.730 1.00 85.00 245 TYR A N 1
ATOM 1812 C CA . TYR A 1 245 ? -6.848 6.477 8.146 1.00 85.00 245 TYR A CA 1
ATOM 1813 C C . TYR A 1 245 ? -7.114 6.428 9.658 1.00 85.00 245 TYR A C 1
ATOM 1815 O O . TYR A 1 245 ? -8.197 6.010 10.067 1.00 85.00 245 TYR A O 1
ATOM 1823 N N . VAL A 1 246 ? -6.176 6.915 10.476 1.00 84.94 246 VAL A N 1
ATOM 1824 C CA . VAL A 1 246 ? -6.324 6.977 11.940 1.00 84.94 246 VAL A CA 1
ATOM 1825 C C . VAL A 1 246 ? -7.533 7.835 12.323 1.00 84.94 246 VAL A C 1
ATOM 1827 O O . VAL A 1 246 ? -8.392 7.365 13.066 1.00 84.94 246 VAL A O 1
ATOM 1830 N N . ALA A 1 247 ? -7.680 9.024 11.729 1.00 81.81 247 ALA A N 1
ATOM 1831 C CA . ALA A 1 247 ? -8.842 9.893 11.936 1.00 81.81 247 ALA A CA 1
ATOM 1832 C C . ALA A 1 247 ? -10.166 9.207 11.623 1.00 81.81 247 ALA A C 1
ATOM 1834 O O . ALA A 1 247 ? -11.086 9.257 12.429 1.00 81.81 247 ALA A O 1
ATOM 1835 N N . SER A 1 248 ? -10.258 8.490 10.503 1.00 78.94 248 SER A N 1
ATOM 1836 C CA . SER A 1 248 ? -11.493 7.787 10.138 1.00 78.94 248 SER A CA 1
ATOM 1837 C C . SER A 1 248 ? -11.890 6.680 11.122 1.00 78.94 248 SER A C 1
ATOM 1839 O O . SER A 1 248 ? -13.066 6.328 11.205 1.00 78.94 248 SER A O 1
ATOM 1841 N N . LYS A 1 249 ? -10.917 6.115 11.847 1.00 76.62 249 LYS A N 1
ATOM 1842 C CA . LYS A 1 249 ? -11.139 5.045 12.823 1.00 76.62 249 LYS A CA 1
ATOM 1843 C C . LYS A 1 249 ? -11.445 5.579 14.217 1.00 76.62 249 LYS A C 1
ATOM 1845 O O . LYS A 1 249 ? -12.267 4.981 14.897 1.00 76.62 249 LYS A O 1
ATOM 1850 N N . VAL A 1 250 ? -10.857 6.712 14.594 1.00 72.94 250 VAL A N 1
ATOM 1851 C CA . VAL A 1 250 ? -11.073 7.349 15.902 1.00 72.94 250 VAL A CA 1
ATOM 1852 C C . VAL A 1 250 ? -12.310 8.263 15.902 1.00 72.94 250 VAL A C 1
ATOM 1854 O O . VAL A 1 250 ? -13.053 8.276 16.873 1.00 72.94 250 VAL A O 1
ATOM 1857 N N . ALA A 1 251 ? -12.590 8.983 14.808 1.00 63.44 251 ALA A N 1
ATOM 1858 C CA . ALA A 1 251 ? -13.669 9.980 14.742 1.00 63.44 251 ALA A CA 1
ATOM 1859 C C . ALA A 1 251 ? -15.069 9.411 14.436 1.00 63.44 251 ALA A C 1
ATOM 1861 O O . ALA A 1 251 ? -16.057 10.100 14.656 1.00 63.44 251 ALA A O 1
ATOM 1862 N N . ARG A 1 252 ? -15.202 8.154 13.978 1.00 53.53 252 ARG A N 1
ATOM 1863 C CA . ARG A 1 252 ? -16.510 7.473 13.769 1.00 53.53 252 ARG A CA 1
ATOM 1864 C C . ARG A 1 252 ? -17.227 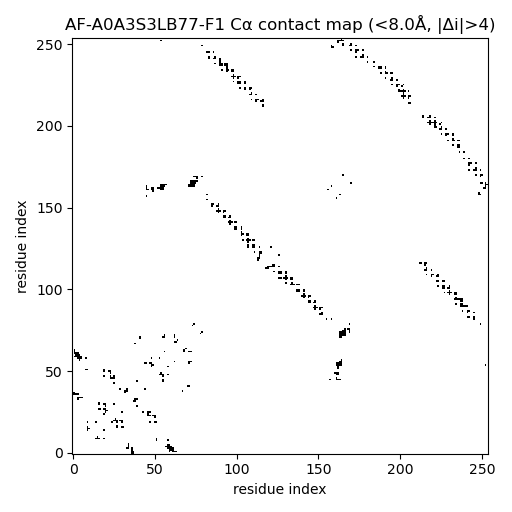7.085 15.075 1.00 53.53 252 ARG A C 1
ATOM 1866 O O . ARG A 1 252 ? -18.068 6.190 15.085 1.00 53.53 252 ARG A O 1
ATOM 1873 N N . VAL A 1 253 ? -16.831 7.706 16.174 1.00 49.25 253 VAL A N 1
ATOM 1874 C CA . VAL A 1 253 ? -17.254 7.384 17.534 1.00 49.25 253 VAL A CA 1
ATOM 1875 C C . VAL A 1 253 ? -18.026 8.547 18.187 1.00 49.25 253 VAL A C 1
ATOM 1877 O O . VAL A 1 253 ? -18.464 8.440 19.333 1.00 49.25 253 VAL A O 1
ATOM 1880 N N . GLY A 1 254 ? -18.196 9.653 17.457 1.00 37.06 254 GLY A N 1
ATOM 1881 C CA . GLY A 1 254 ? -19.059 10.773 17.836 1.00 37.06 254 GLY A CA 1
ATOM 1882 C C . GLY A 1 254 ? -20.476 10.610 17.318 1.00 37.06 254 GLY A C 1
ATOM 1883 O O . GLY A 1 254 ? -20.612 10.162 16.156 1.00 37.06 254 GLY A O 1
#

pLDDT: mean 86.56, std 12.71, range [37.06, 98.56]

Solvent-accessible surface area (backbone atoms only — not comparable to full-atom values): 12608 Å² total; per-residue (Å²): 130,41,50,50,32,52,66,58,61,33,50,78,70,74,43,52,62,62,54,50,14,60,68,34,69,49,54,49,68,56,51,53,42,38,63,71,29,45,90,72,56,67,69,59,44,39,33,45,18,50,59,64,74,38,31,44,43,65,41,32,78,48,79,46,78,63,74,66,21,55,62,52,46,54,35,41,57,70,51,52,51,51,50,47,52,38,42,40,54,24,29,41,27,43,12,48,17,54,19,35,54,52,35,24,57,36,55,27,47,40,35,31,23,39,22,70,61,58,78,41,103,52,54,47,70,57,26,43,55,53,13,51,52,52,26,51,53,36,42,51,55,19,50,52,30,42,56,56,18,54,57,58,47,52,86,48,44,54,65,74,67,30,48,51,27,45,37,70,68,36,42,51,49,36,51,49,54,31,58,69,43,44,64,58,43,53,51,44,44,54,51,28,54,53,49,54,71,53,33,51,49,56,23,53,51,36,66,70,48,80,95,47,84,58,37,59,40,42,30,26,50,16,50,34,50,27,30,45,51,46,15,51,30,46,27,58,43,43,39,58,45,30,47,56,53,47,33,62,58,48,54,76,53,116